Protein AF-A0A2G9C858-F1 (afdb_monomer)

Organism: NCBI:txid2917965

Secondary structure (DSSP, 8-state):
-------PPPPEEEE--GGGHHHHHHHHHHHHHH-SS----S---HHHHHHHHHHHHHTT--EEEEEETTEEEEEEEEEESSSSGGGTTEEEEEEEE-GGGTTTTHHHHHHHHHHHHHHHTT--EEEEEEESTT-HHHHHHHHTTT-EEEEEEEEEEEETTEEEEEEEEEEE-TTTTSS-TTSSS-----------PPPPPPP-

Solvent-accessible surface area (backbone atoms only — not comparable to full-atom values): 11983 Å² total; per-residue (Å²): 137,85,82,78,79,82,78,74,63,69,81,42,77,43,77,57,55,80,87,44,34,68,55,53,36,55,34,47,37,49,35,34,79,76,38,51,69,41,87,54,82,72,70,70,53,56,68,55,50,47,49,53,53,50,57,31,48,70,53,69,34,59,49,34,30,34,31,39,86,91,38,74,38,29,38,33,36,38,42,70,66,50,92,56,76,92,33,74,37,33,30,25,54,48,77,52,55,29,82,88,38,58,94,70,56,52,70,49,55,48,51,54,55,50,50,54,52,40,34,76,63,61,32,22,34,39,34,41,73,39,30,32,77,81,40,55,67,61,54,50,46,42,45,75,70,62,32,42,85,74,50,71,45,74,64,69,42,80,57,96,93,39,70,28,28,32,34,35,30,37,28,77,23,82,68,36,84,82,54,71,78,84,66,83,89,64,81,71,73,69,72,82,79,72,84,81,75,80,77,81,76,85,77,131

Sequence (204 aa):
MTTTTSSSSPLLIRPSLEGDIAAIQQIYEHAVLHGTGTFETDVPDRAEMARRRTEVLSRSLPYLVAERDGQVLGYAYANYFRPRLAYRYFVEDSIYLAPQAQGQGVGRLLLAELIARCEAAGARQMIAVIGDSQNLGSIGVHRSHGFEDVGVMKAAGWKFGKWLDVVLMQRQLGQGDTSSPTGATATAPAQATAPVTPDPTPAA

Structure (mmCIF, N/CA/C/O backbone):
data_AF-A0A2G9C858-F1
#
_entry.id   AF-A0A2G9C858-F1
#
loop_
_atom_site.group_PDB
_atom_site.id
_atom_site.type_symbol
_atom_site.label_atom_id
_atom_site.label_alt_id
_atom_site.label_comp_id
_atom_site.label_asym_id
_atom_site.label_entity_id
_atom_site.label_seq_id
_atom_site.pdbx_PDB_ins_code
_atom_site.Cartn_x
_atom_site.Cartn_y
_atom_site.Cartn_z
_atom_site.occupancy
_atom_site.B_iso_or_equiv
_atom_site.auth_seq_id
_atom_site.auth_comp_id
_atom_site.auth_asym_id
_atom_site.auth_atom_id
_atom_site.pdbx_PDB_model_num
ATOM 1 N N . MET A 1 1 ? -46.710 8.651 -5.245 1.00 49.44 1 MET A N 1
ATOM 2 C CA . MET A 1 1 ? -45.350 8.559 -5.813 1.00 49.44 1 MET A CA 1
ATOM 3 C C . MET A 1 1 ? -44.381 8.597 -4.648 1.00 49.44 1 MET A C 1
ATOM 5 O O . MET A 1 1 ? -44.156 9.660 -4.092 1.00 49.44 1 MET A O 1
ATOM 9 N N . THR A 1 2 ? -43.929 7.433 -4.193 1.00 38.50 2 THR A N 1
ATOM 10 C CA . THR A 1 2 ? -43.026 7.312 -3.044 1.00 38.50 2 THR A CA 1
ATOM 11 C C . THR A 1 2 ? -41.605 7.301 -3.592 1.00 38.50 2 THR A C 1
ATOM 13 O O . THR A 1 2 ? -41.189 6.335 -4.223 1.00 38.50 2 THR A O 1
ATOM 16 N N . THR A 1 3 ? -40.885 8.407 -3.441 1.00 42.78 3 THR A N 1
ATOM 17 C CA . THR A 1 3 ? -39.451 8.476 -3.733 1.00 42.78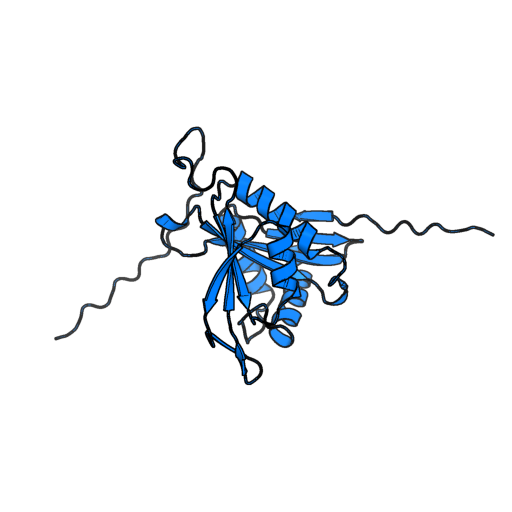 3 THR A CA 1
ATOM 18 C C . THR A 1 3 ? -38.699 7.738 -2.634 1.00 42.78 3 THR A C 1
ATOM 20 O O . THR A 1 3 ? -38.561 8.244 -1.523 1.00 42.78 3 THR A O 1
ATOM 23 N N . THR A 1 4 ? -38.235 6.526 -2.930 1.00 44.75 4 THR A N 1
ATOM 24 C CA . THR A 1 4 ? -37.299 5.794 -2.074 1.00 44.75 4 THR A CA 1
ATOM 25 C C . THR A 1 4 ? -35.917 6.421 -2.232 1.00 44.75 4 THR A C 1
ATOM 27 O O . THR A 1 4 ? -35.234 6.202 -3.231 1.00 44.75 4 THR A O 1
ATOM 30 N N . THR A 1 5 ? -35.505 7.231 -1.261 1.00 50.41 5 THR A N 1
ATOM 31 C CA . THR A 1 5 ? -34.123 7.706 -1.152 1.00 50.41 5 THR A CA 1
ATOM 32 C C . THR A 1 5 ? -33.247 6.513 -0.775 1.00 50.41 5 THR A C 1
ATOM 34 O O . THR A 1 5 ? -33.257 6.070 0.370 1.00 50.41 5 THR A O 1
ATOM 37 N N . SER A 1 6 ? -32.524 5.947 -1.743 1.00 53.56 6 SER A N 1
ATOM 38 C CA . SER A 1 6 ? -31.532 4.899 -1.489 1.00 53.56 6 SER A CA 1
ATOM 39 C C . SER A 1 6 ? -30.338 5.515 -0.756 1.00 53.56 6 SER A C 1
ATOM 41 O O . SER A 1 6 ? -29.477 6.127 -1.385 1.00 53.56 6 SER A O 1
ATOM 43 N N . SER A 1 7 ? -30.280 5.397 0.571 1.00 57.75 7 SER A N 1
ATOM 44 C CA . SER A 1 7 ? -29.077 5.742 1.332 1.00 57.75 7 SER A CA 1
ATOM 45 C C . SER A 1 7 ? -28.037 4.638 1.133 1.00 57.75 7 SER A C 1
ATOM 47 O O . SER A 1 7 ? -28.164 3.568 1.723 1.00 57.75 7 SER A O 1
ATOM 49 N N . SER A 1 8 ? -27.023 4.865 0.293 1.00 73.00 8 SER A N 1
ATOM 50 C CA . SER A 1 8 ? -25.852 3.979 0.259 1.00 73.00 8 SER A CA 1
ATOM 51 C C . SER A 1 8 ? -25.123 4.065 1.598 1.00 73.00 8 SER A C 1
ATOM 53 O O . SER A 1 8 ? -24.888 5.183 2.074 1.00 73.00 8 SER A O 1
ATOM 55 N N . SER A 1 9 ? -24.737 2.936 2.193 1.00 83.06 9 SER A N 1
ATOM 56 C CA . SER A 1 9 ? -23.988 2.963 3.452 1.00 83.06 9 SER A CA 1
ATOM 57 C C . SER A 1 9 ? -22.653 3.703 3.283 1.00 83.06 9 SER A C 1
ATOM 59 O O . SER A 1 9 ? -22.056 3.679 2.198 1.00 83.06 9 SER A O 1
ATOM 61 N N . PRO A 1 10 ? -22.152 4.383 4.331 1.00 91.31 10 PRO A N 1
ATOM 62 C CA . PRO A 1 10 ? -20.847 5.030 4.273 1.00 91.31 10 PRO A CA 1
ATOM 63 C C . PRO A 1 10 ? -19.728 3.997 4.076 1.00 91.31 10 PRO A C 1
ATOM 65 O O . PRO A 1 10 ? -19.849 2.841 4.478 1.00 91.31 10 PRO A O 1
ATOM 68 N N . LEU A 1 11 ? -18.617 4.423 3.465 1.00 96.06 11 LEU A N 1
ATOM 69 C CA . LEU A 1 11 ? -17.397 3.612 3.439 1.00 96.06 11 LEU A CA 1
ATOM 70 C C . LEU A 1 11 ? -16.821 3.527 4.855 1.00 96.06 11 LEU A C 1
ATOM 72 O O . LEU A 1 11 ? -16.538 4.561 5.460 1.00 96.06 11 LEU A O 1
ATOM 76 N N . LEU A 1 12 ? -16.602 2.314 5.345 1.00 97.25 12 LEU A N 1
ATOM 77 C CA . LEU A 1 12 ? -15.981 2.042 6.632 1.00 97.25 12 LEU A CA 1
ATOM 78 C C . LEU A 1 12 ? -14.561 1.517 6.422 1.00 97.25 12 LEU A C 1
ATOM 80 O O . LEU A 1 12 ? -14.365 0.531 5.717 1.00 97.25 12 LEU A O 1
ATOM 84 N N . ILE A 1 13 ? -13.574 2.136 7.070 1.00 98.50 13 ILE A N 1
ATOM 85 C CA . ILE A 1 13 ? -12.230 1.560 7.180 1.00 98.50 13 ILE A CA 1
ATOM 86 C C . ILE A 1 13 ? -12.081 0.959 8.566 1.00 98.50 13 ILE A C 1
ATOM 88 O O . ILE A 1 13 ? -12.317 1.624 9.574 1.00 98.50 13 ILE A O 1
ATOM 92 N N . ARG A 1 14 ? -11.699 -0.315 8.616 1.00 98.25 14 ARG A N 1
ATOM 93 C CA . ARG A 1 14 ? -11.593 -1.072 9.865 1.00 98.25 14 ARG A CA 1
ATOM 94 C C . ARG A 1 14 ? -10.435 -2.068 9.822 1.00 98.25 14 ARG A C 1
ATOM 96 O O . ARG A 1 14 ? -9.972 -2.416 8.733 1.00 98.25 14 ARG A O 1
ATOM 103 N N . PRO A 1 15 ? -9.977 -2.570 10.985 1.00 98.44 15 PRO A N 1
ATOM 104 C CA . PRO A 1 15 ? -9.148 -3.765 11.024 1.00 98.44 15 PRO A CA 1
ATOM 105 C C . PRO A 1 15 ? -9.784 -4.900 10.219 1.00 98.44 15 PRO A C 1
ATOM 107 O O . PRO A 1 15 ? -10.992 -5.143 10.298 1.00 98.4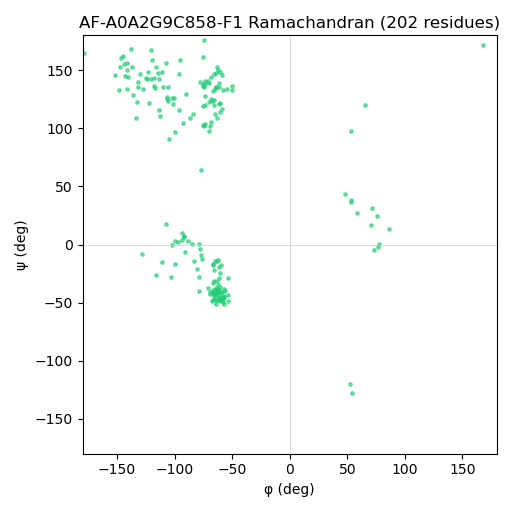4 15 PRO A O 1
ATOM 110 N N . SER A 1 16 ? -8.950 -5.588 9.448 1.00 98.50 16 SER A N 1
ATOM 111 C CA . SER A 1 16 ? -9.329 -6.840 8.801 1.00 98.50 16 SER A CA 1
ATOM 112 C C . SER A 1 16 ? -9.661 -7.899 9.853 1.00 98.50 16 SER A C 1
ATOM 114 O O . SER A 1 16 ? -9.081 -7.914 10.941 1.00 98.50 16 SER A O 1
ATOM 116 N N . LEU A 1 17 ? -10.551 -8.817 9.509 1.00 98.00 17 LEU A N 1
ATOM 117 C CA . LEU A 1 17 ? -10.966 -9.982 10.280 1.00 98.00 17 LEU A CA 1
ATOM 118 C C . LEU A 1 17 ? -10.663 -11.255 9.480 1.00 98.00 17 LEU A C 1
ATOM 120 O O . LEU A 1 17 ? -10.383 -11.205 8.285 1.00 98.00 17 LEU A O 1
ATOM 124 N N . GLU A 1 18 ? -10.736 -12.416 10.129 1.00 97.31 18 GLU A N 1
ATOM 125 C CA . GLU A 1 18 ? -10.547 -13.706 9.450 1.00 97.31 18 GLU A CA 1
ATOM 126 C C . GLU A 1 18 ? -11.590 -13.934 8.342 1.00 97.31 18 GLU A C 1
ATOM 128 O O . GLU A 1 18 ? -11.253 -14.408 7.258 1.00 97.31 18 GLU A O 1
ATOM 133 N N . GLY A 1 19 ? -12.830 -13.481 8.564 1.00 97.88 19 GLY A N 1
ATOM 134 C CA . GLY A 1 19 ? -13.900 -13.530 7.564 1.00 97.88 19 GLY A CA 1
ATOM 135 C C . GLY A 1 19 ? -13.618 -12.728 6.286 1.00 97.88 19 GLY A C 1
ATOM 136 O O . GLY A 1 19 ? -14.207 -13.023 5.250 1.00 97.88 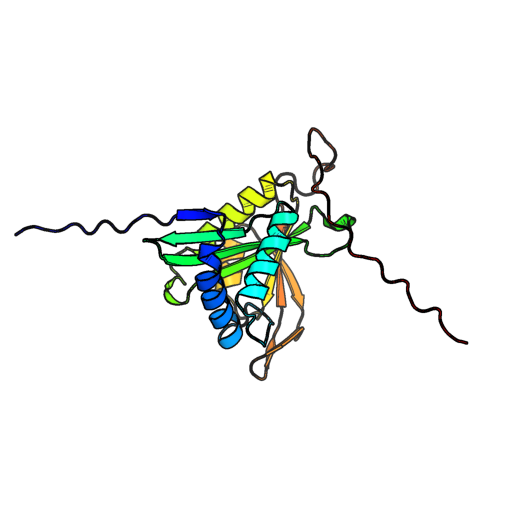19 GLY A O 1
ATOM 137 N N . ASP A 1 20 ? -12.686 -11.768 6.313 1.00 98.50 20 ASP A N 1
ATOM 138 C CA . ASP A 1 20 ? -12.351 -10.952 5.139 1.00 98.50 20 ASP A CA 1
ATOM 139 C C . ASP A 1 20 ? -11.357 -11.645 4.192 1.00 98.50 20 ASP A C 1
ATOM 141 O O . ASP A 1 20 ? -11.192 -11.205 3.053 1.00 98.50 20 ASP A O 1
ATOM 145 N N . ILE A 1 21 ? -10.686 -12.724 4.625 1.00 98.62 21 ILE A N 1
ATOM 146 C CA . ILE A 1 21 ? -9.594 -13.361 3.865 1.00 98.62 21 ILE A CA 1
ATOM 147 C C . ILE A 1 21 ? -10.039 -13.797 2.470 1.00 98.62 21 ILE A C 1
ATOM 149 O O . ILE A 1 21 ? -9.286 -13.643 1.509 1.00 98.62 21 ILE A O 1
ATOM 153 N N . ALA A 1 22 ? -11.267 -14.296 2.334 1.00 98.50 22 ALA A N 1
ATOM 154 C CA . ALA A 1 22 ? -11.793 -14.698 1.035 1.00 98.50 22 ALA A CA 1
ATOM 155 C C . ALA A 1 22 ? -11.896 -13.516 0.055 1.00 98.50 22 ALA A C 1
ATOM 157 O O . ALA A 1 22 ? -11.611 -13.692 -1.127 1.00 98.50 22 ALA A O 1
ATOM 158 N N . ALA A 1 23 ? -12.277 -12.328 0.530 1.00 98.56 23 ALA A N 1
ATOM 159 C CA . ALA A 1 23 ? -12.374 -11.131 -0.303 1.00 98.56 23 ALA A CA 1
ATOM 160 C C . ALA A 1 23 ? -10.995 -10.503 -0.561 1.00 98.56 23 ALA A C 1
ATOM 162 O O . ALA A 1 23 ? -10.699 -10.100 -1.683 1.00 98.56 23 ALA A O 1
ATOM 163 N N . ILE A 1 24 ? -10.126 -10.479 0.453 1.00 98.75 24 ILE A N 1
ATOM 164 C CA . ILE A 1 24 ? -8.733 -10.027 0.335 1.00 98.75 24 ILE A CA 1
ATOM 165 C C . ILE A 1 24 ? -7.989 -10.849 -0.725 1.00 98.75 24 ILE A C 1
ATOM 167 O O . ILE A 1 24 ? -7.339 -10.274 -1.597 1.00 98.75 24 ILE A O 1
ATOM 171 N N . GLN A 1 25 ? -8.116 -12.180 -0.688 1.00 98.62 25 GLN A N 1
ATOM 172 C CA . GLN A 1 25 ? -7.470 -13.063 -1.660 1.00 98.62 25 GLN A CA 1
ATOM 173 C C . GLN A 1 25 ? -7.990 -12.815 -3.081 1.00 98.62 25 GLN A C 1
ATOM 175 O O . GLN A 1 25 ? -7.172 -12.711 -3.985 1.00 98.62 25 GLN A O 1
ATOM 180 N N . GLN A 1 26 ? -9.298 -12.619 -3.282 1.00 98.50 26 GLN A N 1
ATOM 181 C CA . GLN A 1 26 ? -9.857 -12.292 -4.606 1.00 98.50 26 GLN A CA 1
ATOM 182 C C . GLN A 1 26 ? -9.335 -10.957 -5.157 1.00 98.50 26 GLN A C 1
ATOM 184 O O . GLN A 1 26 ? -9.016 -10.843 -6.341 1.00 98.50 26 GLN A O 1
ATOM 189 N N . ILE A 1 27 ? -9.221 -9.935 -4.303 1.00 98.56 27 ILE A N 1
ATOM 190 C CA . ILE A 1 27 ? -8.648 -8.639 -4.693 1.00 98.56 27 ILE A CA 1
ATOM 191 C C . ILE A 1 27 ? -7.175 -8.808 -5.083 1.00 98.56 27 ILE A C 1
ATOM 193 O O . ILE A 1 27 ? -6.731 -8.244 -6.086 1.00 98.56 27 ILE A O 1
ATOM 197 N N . TYR A 1 28 ? -6.420 -9.591 -4.311 1.00 98.50 28 TYR A N 1
ATOM 198 C CA . TYR A 1 28 ? -5.007 -9.826 -4.583 1.00 98.50 28 TYR A CA 1
ATOM 199 C C . TYR A 1 28 ? -4.777 -10.675 -5.836 1.00 98.50 28 TYR A C 1
ATOM 201 O O . TYR A 1 28 ? -3.914 -10.349 -6.644 1.00 98.50 28 TYR A O 1
ATOM 209 N N . GLU A 1 29 ? -5.589 -11.706 -6.048 1.00 98.44 29 GLU A N 1
ATOM 210 C CA . GLU A 1 29 ? -5.595 -12.528 -7.258 1.00 98.44 29 GLU A CA 1
ATOM 211 C C . GLU A 1 29 ? -5.745 -11.667 -8.511 1.00 98.44 29 GLU A C 1
ATOM 213 O O . GLU A 1 29 ? -4.926 -11.754 -9.425 1.00 98.44 29 GLU A O 1
ATOM 218 N N . HIS A 1 30 ? -6.717 -10.751 -8.523 1.00 98.19 30 HIS A N 1
ATOM 219 C CA . HIS A 1 30 ? -6.863 -9.815 -9.633 1.00 98.19 30 HIS A CA 1
ATOM 220 C C . HIS A 1 30 ? -5.601 -8.953 -9.826 1.00 98.19 30 HIS A C 1
ATOM 222 O O . HIS A 1 30 ? -5.167 -8.719 -10.956 1.00 98.19 30 HIS A O 1
ATOM 228 N N . ALA A 1 31 ? -4.987 -8.474 -8.739 1.00 97.06 31 ALA A N 1
ATOM 229 C CA . ALA A 1 31 ? -3.750 -7.697 -8.811 1.00 97.06 31 ALA A CA 1
ATOM 230 C C . ALA A 1 31 ? -2.567 -8.513 -9.368 1.00 97.06 31 ALA A C 1
ATOM 232 O O . ALA A 1 31 ? -1.773 -7.972 -10.139 1.00 97.06 31 ALA A O 1
ATOM 233 N N . VAL A 1 32 ? -2.465 -9.803 -9.034 1.00 97.56 32 VAL A N 1
ATOM 234 C CA . VAL A 1 32 ? -1.449 -10.725 -9.565 1.00 97.56 32 VAL A CA 1
ATOM 235 C C . VAL A 1 32 ? -1.666 -10.976 -11.057 1.00 97.56 32 VAL A C 1
ATOM 237 O O . VAL A 1 32 ? -0.723 -10.832 -11.834 1.00 97.56 32 VAL A O 1
ATOM 240 N N . LEU A 1 33 ? -2.894 -11.290 -11.471 1.00 97.56 33 LEU A N 1
ATOM 241 C CA . LEU A 1 33 ? -3.200 -11.719 -12.839 1.00 97.56 33 LEU A CA 1
ATOM 242 C C . LEU A 1 33 ? -3.271 -10.571 -13.853 1.00 97.56 33 LEU A C 1
ATOM 244 O O . LEU A 1 33 ? -3.002 -10.783 -15.035 1.00 97.56 33 LEU A O 1
ATOM 248 N N . HIS A 1 34 ? -3.625 -9.362 -13.412 1.00 96.19 34 HIS A N 1
ATOM 249 C CA . HIS A 1 34 ? -3.925 -8.247 -14.319 1.00 96.19 34 HIS A CA 1
ATOM 250 C C . HIS A 1 34 ? -3.159 -6.959 -14.007 1.00 96.19 34 HIS A C 1
ATOM 252 O O . HIS A 1 34 ? -3.225 -6.003 -14.779 1.00 96.19 34 HIS A O 1
ATOM 258 N N . GLY A 1 35 ? -2.442 -6.907 -12.882 1.00 93.50 35 GLY A N 1
ATOM 259 C CA . GLY A 1 35 ? -1.761 -5.711 -12.405 1.00 93.50 35 GLY A CA 1
ATOM 260 C C . GLY A 1 35 ? -0.250 -5.870 -12.278 1.00 93.50 35 GLY A C 1
ATOM 261 O O . GLY A 1 35 ? 0.302 -6.962 -12.137 1.00 93.50 35 GLY A O 1
ATOM 262 N N . THR A 1 36 ? 0.433 -4.732 -12.285 1.00 94.50 36 THR A N 1
ATOM 263 C CA . THR A 1 36 ? 1.876 -4.624 -12.027 1.00 94.50 36 THR A CA 1
ATOM 264 C C . THR A 1 36 ? 2.189 -4.117 -10.620 1.00 94.50 36 THR A C 1
ATOM 266 O O . THR A 1 36 ? 3.355 -4.023 -10.259 1.00 94.50 36 THR A O 1
ATOM 269 N N . GLY A 1 37 ? 1.165 -3.820 -9.809 1.00 88.69 37 GLY A N 1
ATOM 270 C CA . GLY A 1 37 ? 1.326 -3.357 -8.425 1.00 88.69 37 GLY A CA 1
ATOM 271 C C . GLY A 1 37 ? 1.910 -4.408 -7.475 1.00 88.69 37 GLY A C 1
ATOM 272 O O . GLY A 1 37 ? 2.427 -4.049 -6.429 1.00 88.69 37 GLY A O 1
ATOM 273 N N . THR A 1 38 ? 1.868 -5.686 -7.857 1.00 92.00 38 THR A N 1
ATOM 274 C CA . THR A 1 38 ? 2.630 -6.772 -7.231 1.00 92.00 38 THR A CA 1
ATOM 275 C C . THR A 1 38 ? 3.450 -7.491 -8.293 1.00 92.00 38 THR A C 1
ATOM 277 O O . THR A 1 38 ? 2.997 -7.680 -9.430 1.00 92.00 38 THR A O 1
ATOM 280 N N . PHE A 1 39 ? 4.656 -7.905 -7.919 1.00 95.06 39 PHE A N 1
ATOM 281 C CA . PHE A 1 39 ? 5.532 -8.714 -8.764 1.00 95.06 39 PHE A CA 1
ATOM 282 C C . PHE A 1 39 ? 5.368 -10.219 -8.501 1.00 95.06 39 PHE A C 1
ATOM 284 O O . PHE A 1 39 ? 6.061 -11.013 -9.130 1.00 95.06 39 PHE A O 1
ATOM 291 N N . GLU A 1 40 ? 4.428 -10.631 -7.639 1.00 95.25 40 GLU A N 1
ATOM 292 C CA . GLU A 1 40 ? 4.004 -12.034 -7.578 1.00 95.25 40 GLU A CA 1
ATOM 293 C C . GLU A 1 40 ? 3.407 -12.466 -8.926 1.00 95.25 40 GLU A C 1
ATOM 295 O O . GLU A 1 40 ? 2.645 -11.723 -9.561 1.00 95.25 40 GLU A O 1
ATOM 300 N N . THR A 1 41 ? 3.810 -13.656 -9.374 1.00 95.56 41 THR A N 1
ATOM 301 C CA . THR A 1 41 ? 3.359 -14.299 -10.618 1.00 95.56 41 THR A CA 1
ATOM 302 C C . THR A 1 41 ? 2.349 -15.407 -10.364 1.00 95.56 41 THR A C 1
ATOM 304 O O . THR A 1 41 ? 1.501 -15.652 -11.216 1.00 95.56 41 THR A O 1
ATOM 307 N N . ASP A 1 42 ? 2.420 -16.032 -9.190 1.00 96.44 42 ASP A N 1
ATOM 308 C CA . ASP A 1 42 ? 1.519 -17.094 -8.765 1.00 96.44 42 ASP A CA 1
ATOM 309 C C . ASP A 1 42 ? 0.547 -16.549 -7.723 1.00 96.44 42 ASP A C 1
ATOM 311 O O . ASP A 1 42 ? 0.932 -15.814 -6.814 1.00 96.44 42 ASP A O 1
ATOM 315 N N . VAL A 1 43 ? -0.732 -16.888 -7.871 1.00 97.44 43 VAL A N 1
ATOM 316 C CA . VAL A 1 43 ? -1.781 -16.418 -6.964 1.00 97.44 43 VAL A CA 1
ATOM 317 C C . VAL A 1 43 ? -1.685 -17.199 -5.650 1.00 97.44 43 VAL A C 1
ATOM 319 O O . VAL A 1 43 ? -1.859 -18.421 -5.671 1.00 97.44 43 VAL A O 1
ATOM 322 N N . PRO A 1 44 ? -1.453 -16.539 -4.499 1.00 97.38 44 PRO A N 1
ATOM 323 C CA . PRO A 1 44 ? -1.476 -17.224 -3.217 1.00 97.38 44 PRO A CA 1
ATOM 324 C C . PRO A 1 44 ? -2.898 -17.670 -2.877 1.00 97.38 44 PRO A C 1
ATOM 326 O O . PRO A 1 44 ? -3.885 -16.971 -3.141 1.00 97.38 44 PRO A O 1
ATOM 329 N N . ASP A 1 45 ? -2.998 -18.831 -2.239 1.00 98.12 45 ASP A N 1
ATOM 330 C CA . ASP A 1 45 ? -4.267 -19.317 -1.724 1.00 98.12 45 ASP A CA 1
ATOM 331 C C . ASP A 1 45 ? -4.700 -18.560 -0.452 1.00 98.12 45 ASP A C 1
ATOM 333 O O . ASP A 1 45 ? -4.010 -17.692 0.096 1.00 98.12 45 ASP A O 1
ATOM 337 N N . ARG A 1 46 ? -5.895 -18.889 0.042 1.00 98.38 46 ARG A N 1
ATOM 338 C CA . ARG A 1 46 ? -6.461 -18.250 1.237 1.00 98.38 46 ARG A CA 1
ATOM 339 C C . ARG A 1 46 ? -5.666 -18.556 2.506 1.00 98.38 46 ARG A C 1
ATOM 341 O O . ARG A 1 46 ? -5.637 -17.709 3.398 1.00 98.38 46 ARG A O 1
ATOM 348 N N . ALA A 1 47 ? -5.046 -19.732 2.604 1.00 98.31 47 ALA A N 1
ATOM 349 C CA . ALA A 1 47 ? -4.267 -20.113 3.776 1.00 98.31 47 ALA A CA 1
ATOM 350 C C . ALA A 1 47 ? -2.989 -19.270 3.864 1.00 98.31 47 ALA A C 1
ATOM 352 O O . ALA A 1 47 ? -2.669 -18.740 4.929 1.00 98.31 47 ALA A O 1
ATOM 353 N N . GLU A 1 48 ? -2.320 -19.054 2.734 1.00 98.38 48 GLU A N 1
ATOM 354 C CA . GLU A 1 48 ? -1.155 -18.182 2.649 1.00 98.38 48 GLU A CA 1
ATOM 355 C C . GLU A 1 48 ? -1.524 -16.720 2.930 1.00 98.38 48 GLU A C 1
ATOM 357 O O . GLU A 1 48 ? -0.857 -16.053 3.725 1.00 98.38 48 GLU A O 1
ATOM 362 N N . MET A 1 49 ? -2.636 -16.220 2.381 1.00 98.44 49 MET A N 1
ATOM 363 C CA . MET A 1 49 ? -3.109 -14.864 2.693 1.00 98.44 49 MET A CA 1
ATOM 364 C C . MET A 1 49 ? -3.444 -14.691 4.186 1.00 98.44 49 MET A C 1
ATOM 366 O O . MET A 1 49 ? -3.095 -13.667 4.784 1.00 98.44 49 MET A O 1
ATOM 370 N N . ALA A 1 50 ? -4.054 -15.698 4.822 1.00 98.50 50 ALA A N 1
ATOM 371 C CA . ALA A 1 50 ? -4.314 -15.698 6.263 1.00 98.50 50 ALA A CA 1
ATOM 372 C C . ALA A 1 50 ? -3.021 -15.722 7.094 1.00 98.50 50 ALA A C 1
ATOM 374 O O . ALA A 1 50 ? -2.900 -14.978 8.077 1.00 98.50 50 ALA A O 1
ATOM 375 N N . ARG A 1 51 ? -2.027 -16.522 6.685 1.00 98.50 51 ARG A N 1
ATOM 376 C CA . ARG A 1 51 ? -0.701 -16.572 7.317 1.00 98.50 51 ARG A CA 1
ATOM 377 C C . ARG A 1 51 ? -0.006 -15.212 7.250 1.00 98.50 51 ARG A C 1
ATOM 379 O O . ARG A 1 51 ? 0.437 -14.712 8.283 1.00 98.50 51 ARG A O 1
ATOM 386 N N . ARG A 1 52 ? 0.024 -14.576 6.072 1.00 97.94 52 ARG A N 1
ATOM 387 C CA . ARG A 1 52 ? 0.610 -13.237 5.864 1.00 97.94 52 ARG A CA 1
ATOM 388 C C . ARG A 1 52 ? -0.063 -12.176 6.731 1.00 97.94 52 ARG A C 1
ATOM 390 O O . ARG A 1 52 ? 0.623 -11.396 7.389 1.00 97.94 52 ARG A O 1
ATOM 397 N N . ARG A 1 53 ? -1.400 -12.171 6.794 1.00 98.38 53 ARG A N 1
ATOM 398 C CA . ARG A 1 53 ? -2.149 -11.275 7.693 1.00 98.38 53 ARG A CA 1
ATOM 399 C C . ARG A 1 53 ? -1.747 -11.489 9.153 1.00 98.38 53 ARG A C 1
ATOM 401 O O . ARG A 1 53 ? -1.500 -10.523 9.868 1.00 98.38 53 ARG A O 1
ATOM 408 N N . THR A 1 54 ? -1.660 -12.743 9.591 1.00 98.19 54 THR A N 1
ATOM 409 C CA . THR A 1 54 ? -1.280 -13.094 10.968 1.00 98.19 54 THR A CA 1
ATOM 410 C C . THR A 1 54 ? 0.145 -12.639 11.298 1.00 98.19 54 THR A C 1
ATOM 412 O O . THR A 1 54 ? 0.391 -12.123 12.385 1.00 98.19 54 THR A O 1
ATOM 415 N N . GLU A 1 55 ? 1.076 -12.769 10.353 1.00 97.06 55 GLU A N 1
ATOM 416 C CA . GLU A 1 55 ? 2.461 -12.305 10.492 1.00 97.06 55 GLU A CA 1
ATOM 417 C C . GLU A 1 55 ? 2.566 -10.779 10.629 1.00 97.06 55 GLU A C 1
ATOM 419 O O . GLU A 1 55 ? 3.333 -10.287 11.453 1.00 97.06 55 GLU A O 1
ATOM 424 N N . VAL A 1 56 ? 1.779 -10.020 9.863 1.00 97.00 56 VAL A N 1
ATOM 425 C CA . VAL A 1 56 ? 1.712 -8.555 9.997 1.00 97.00 56 VAL A CA 1
ATOM 426 C C . VAL A 1 56 ? 1.165 -8.163 11.372 1.00 97.00 56 VAL A C 1
ATOM 428 O O . VAL A 1 56 ? 1.764 -7.347 12.076 1.00 97.00 56 VAL A O 1
ATOM 431 N N . LEU A 1 57 ? 0.060 -8.784 11.790 1.00 96.69 57 LEU A N 1
ATOM 432 C CA . LEU A 1 57 ? -0.585 -8.473 13.066 1.00 96.69 57 LEU A CA 1
ATOM 433 C C . LEU A 1 57 ? 0.278 -8.856 14.277 1.00 96.69 57 LEU A C 1
ATOM 435 O O . LEU A 1 57 ? 0.262 -8.140 15.275 1.00 96.69 57 LEU A O 1
ATOM 439 N N . SER A 1 58 ? 1.074 -9.930 14.198 1.00 95.38 58 SER A N 1
ATOM 440 C CA . SER A 1 58 ? 1.983 -10.323 15.289 1.00 95.38 58 SER A CA 1
ATOM 441 C C . SER A 1 58 ? 3.123 -9.325 15.526 1.00 95.38 58 SER A C 1
ATOM 443 O O . SER A 1 58 ? 3.727 -9.326 16.596 1.00 95.38 58 SER A O 1
ATOM 445 N N . ARG A 1 59 ? 3.384 -8.438 14.558 1.00 91.44 59 ARG A N 1
ATOM 446 C CA . ARG A 1 59 ? 4.346 -7.325 14.652 1.00 91.44 59 ARG A CA 1
ATOM 447 C C . ARG A 1 59 ? 3.703 -6.025 15.142 1.00 91.44 59 ARG A C 1
ATOM 449 O O . ARG A 1 59 ? 4.350 -4.981 15.109 1.00 91.44 59 ARG A O 1
ATOM 456 N N . SER A 1 60 ? 2.436 -6.076 15.558 1.00 93.31 60 SER A N 1
ATOM 457 C CA . SER A 1 60 ? 1.623 -4.907 15.915 1.00 93.31 60 SER A CA 1
ATOM 458 C C . SER A 1 60 ? 1.485 -3.889 14.776 1.00 93.31 60 SER A C 1
ATOM 460 O O . SER A 1 60 ? 1.295 -2.699 15.025 1.00 93.31 60 SER A O 1
ATOM 462 N N . LEU A 1 61 ? 1.579 -4.345 13.521 1.00 95.94 61 LEU A N 1
ATOM 463 C CA . LEU A 1 61 ? 1.395 -3.507 12.340 1.00 95.94 61 LEU A CA 1
ATOM 464 C C . LEU A 1 61 ? -0.044 -3.615 11.808 1.00 95.94 61 LEU A C 1
ATOM 466 O O . LEU A 1 61 ? -0.680 -4.667 11.930 1.00 95.94 61 LEU A O 1
ATOM 470 N N . PRO A 1 62 ? -0.594 -2.529 11.237 1.00 98.06 62 PRO A N 1
ATOM 471 C CA . PRO A 1 62 ? -1.977 -2.502 10.782 1.00 98.06 62 PRO A CA 1
ATOM 472 C C . PRO A 1 62 ? -2.205 -3.363 9.533 1.00 98.06 62 PRO A C 1
ATOM 474 O O . PRO A 1 62 ? -1.422 -3.342 8.585 1.00 98.06 62 PRO A O 1
ATOM 477 N N . TYR A 1 63 ? -3.349 -4.051 9.516 1.00 98.69 63 TYR A N 1
ATOM 478 C CA . TYR A 1 63 ? -3.923 -4.708 8.341 1.00 98.69 63 TYR A CA 1
ATOM 479 C C . TYR A 1 63 ? -5.411 -4.354 8.271 1.00 98.69 63 TYR A C 1
ATOM 481 O O . TYR A 1 63 ? -6.211 -4.800 9.101 1.00 98.69 63 TYR A O 1
ATOM 489 N N . LEU A 1 64 ? -5.779 -3.530 7.300 1.00 98.88 64 LEU A N 1
ATOM 490 C CA . LEU A 1 64 ? -7.058 -2.838 7.190 1.00 98.88 64 LEU A CA 1
ATOM 491 C C . LEU A 1 64 ? -7.843 -3.293 5.966 1.00 98.88 64 LEU A C 1
ATOM 493 O O . LEU A 1 64 ? -7.261 -3.659 4.948 1.00 98.88 64 LEU A O 1
ATOM 497 N N . VAL A 1 65 ? -9.164 -3.188 6.051 1.00 98.88 65 VAL A N 1
ATOM 498 C CA . VAL A 1 65 ? -10.077 -3.295 4.910 1.00 98.88 65 VAL A CA 1
ATOM 499 C C . VAL A 1 65 ? -10.934 -2.040 4.812 1.00 98.88 65 VAL A C 1
ATOM 501 O O . VAL A 1 65 ? -11.268 -1.423 5.825 1.00 98.88 65 VAL A O 1
ATOM 504 N N . ALA A 1 66 ? -11.291 -1.679 3.584 1.00 98.69 66 ALA A N 1
ATOM 505 C CA . ALA A 1 66 ? -12.340 -0.720 3.287 1.00 98.69 66 ALA A CA 1
ATOM 506 C C . ALA A 1 66 ? -13.592 -1.492 2.877 1.00 98.69 66 ALA A C 1
ATOM 508 O O . ALA A 1 66 ? -13.567 -2.248 1.906 1.00 98.69 66 ALA A O 1
ATOM 509 N N . GLU A 1 67 ? -14.675 -1.299 3.613 1.00 97.94 67 GLU A N 1
ATOM 510 C CA . GLU A 1 67 ? -15.936 -2.005 3.443 1.00 97.94 67 GLU A CA 1
ATOM 511 C C . GLU A 1 67 ? -17.066 -1.017 3.153 1.00 97.94 67 GLU A C 1
ATOM 513 O O . GLU A 1 67 ? -17.120 0.076 3.722 1.00 97.94 67 GLU A O 1
ATOM 518 N N . ARG A 1 68 ? -17.992 -1.405 2.280 1.00 96.88 68 ARG A N 1
ATOM 519 C CA . ARG A 1 68 ? -19.283 -0.740 2.121 1.00 96.88 68 ARG A CA 1
ATOM 520 C C . ARG A 1 68 ? -20.349 -1.799 1.884 1.00 96.88 68 ARG A C 1
ATOM 522 O O . ARG A 1 68 ? -20.123 -2.700 1.085 1.00 96.88 68 ARG A O 1
ATOM 529 N N . ASP A 1 69 ? -21.483 -1.693 2.572 1.00 93.81 69 ASP A N 1
ATOM 530 C CA . ASP A 1 69 ? -22.616 -2.620 2.420 1.00 93.81 69 ASP A CA 1
ATOM 531 C C . ASP A 1 69 ? -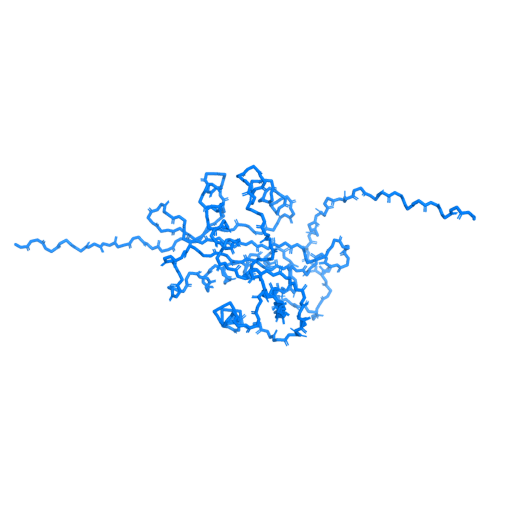22.216 -4.107 2.586 1.00 93.81 69 ASP A C 1
ATOM 533 O O . ASP A 1 69 ? -22.677 -4.975 1.848 1.00 93.81 69 ASP A O 1
ATOM 537 N N . GLY A 1 70 ? -21.308 -4.416 3.524 1.00 92.81 70 GLY A N 1
ATOM 538 C CA . GLY A 1 70 ? -20.800 -5.777 3.743 1.00 92.81 70 GLY A CA 1
ATOM 539 C C . GLY A 1 70 ? -19.776 -6.259 2.708 1.00 92.81 70 GLY A C 1
ATOM 540 O O . GLY A 1 70 ? -19.253 -7.366 2.833 1.00 92.81 70 GLY A O 1
ATOM 541 N N . GLN A 1 71 ? -19.461 -5.452 1.692 1.00 96.62 71 GLN A N 1
ATOM 542 C CA . GLN A 1 71 ? -18.499 -5.785 0.648 1.00 96.62 71 GLN A CA 1
ATOM 543 C C . GLN A 1 71 ? -17.147 -5.118 0.907 1.00 96.62 71 GLN A C 1
ATOM 545 O O . GLN A 1 71 ? -17.047 -3.894 1.009 1.00 96.62 71 GLN A O 1
ATOM 550 N N . VAL A 1 72 ? -16.080 -5.918 0.925 1.00 98.38 72 VAL A N 1
ATOM 551 C CA . VAL A 1 72 ? -14.704 -5.407 0.933 1.00 98.38 72 VAL A CA 1
ATOM 552 C C . VAL A 1 72 ? -14.359 -4.858 -0.454 1.00 98.38 72 VAL A C 1
ATOM 554 O O . VAL A 1 72 ? -14.385 -5.576 -1.453 1.00 98.38 72 VAL A O 1
ATOM 557 N N . LEU A 1 73 ? -14.029 -3.571 -0.508 1.00 98.44 73 LEU A N 1
ATOM 558 C CA . LEU A 1 73 ? -13.680 -2.828 -1.723 1.00 98.44 73 LEU A CA 1
ATOM 559 C C . LEU A 1 73 ? -12.169 -2.669 -1.911 1.00 98.44 73 LEU A C 1
ATOM 561 O O . LEU A 1 73 ? -11.701 -2.329 -2.996 1.00 98.44 73 LEU A O 1
ATOM 565 N N . GLY A 1 74 ? -11.398 -2.894 -0.856 1.00 98.56 74 GLY A N 1
ATOM 566 C CA . GLY A 1 74 ? -9.950 -2.787 -0.868 1.00 98.56 74 GLY A CA 1
ATOM 567 C C . GLY A 1 74 ? -9.372 -3.143 0.487 1.00 98.56 74 GLY A C 1
ATOM 568 O O . GLY A 1 74 ? -10.086 -3.176 1.490 1.00 98.56 74 GLY A O 1
ATOM 569 N N . TYR A 1 75 ? -8.074 -3.390 0.518 1.00 98.81 75 TYR A N 1
ATOM 570 C CA . TYR A 1 75 ? -7.346 -3.626 1.752 1.00 98.81 75 TYR A CA 1
ATOM 571 C C . TYR A 1 75 ? -5.976 -2.960 1.693 1.00 98.81 75 TYR A C 1
ATOM 573 O O . TYR A 1 75 ? -5.442 -2.683 0.616 1.00 98.81 75 TYR A O 1
ATOM 581 N N . ALA A 1 76 ? -5.434 -2.676 2.869 1.00 98.81 76 ALA A N 1
ATOM 582 C CA . ALA A 1 76 ? -4.130 -2.064 3.023 1.00 98.81 76 ALA A CA 1
ATOM 583 C C . ALA A 1 76 ? -3.416 -2.649 4.233 1.00 98.81 76 ALA A C 1
ATOM 585 O O . ALA A 1 76 ? -4.052 -2.950 5.242 1.00 98.81 76 ALA A O 1
ATOM 586 N N . TYR A 1 77 ? -2.104 -2.795 4.161 1.00 98.75 77 TYR A N 1
ATOM 587 C CA . TYR A 1 77 ? -1.311 -3.223 5.305 1.00 98.75 77 TYR A CA 1
ATOM 588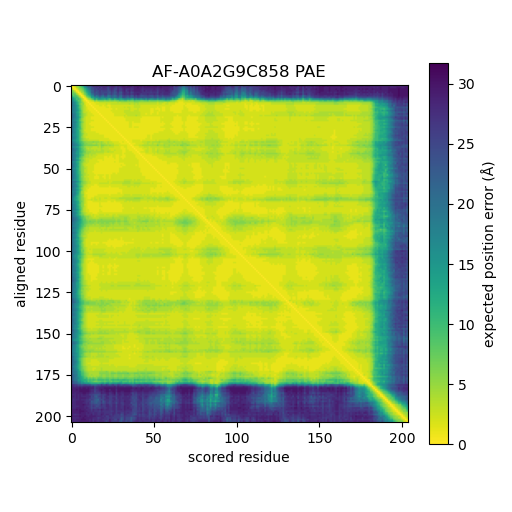 C C . TYR A 1 77 ? 0.061 -2.570 5.279 1.00 98.75 77 TYR A C 1
ATOM 590 O O . TYR A 1 77 ? 0.514 -2.097 4.239 1.00 98.75 77 TYR A O 1
ATOM 598 N N . ALA A 1 78 ? 0.710 -2.556 6.438 1.00 98.25 78 ALA A N 1
ATOM 599 C CA . ALA A 1 78 ? 2.104 -2.170 6.555 1.00 98.25 78 ALA A CA 1
ATOM 600 C C . ALA A 1 78 ? 2.943 -3.364 7.005 1.00 98.25 78 ALA A C 1
ATOM 602 O O . ALA A 1 78 ? 2.479 -4.208 7.773 1.00 98.25 78 ALA A O 1
ATOM 603 N N . ASN A 1 79 ? 4.189 -3.431 6.552 1.00 96.56 79 ASN A N 1
ATOM 604 C CA . ASN A 1 79 ? 5.158 -4.415 7.021 1.00 96.56 79 ASN A CA 1
ATOM 605 C C . ASN A 1 79 ? 6.532 -3.767 7.230 1.00 96.56 79 ASN A C 1
ATOM 607 O O . ASN A 1 79 ? 6.763 -2.637 6.812 1.00 96.56 79 ASN A O 1
ATOM 611 N N . TYR A 1 80 ? 7.467 -4.460 7.878 1.00 93.62 80 TYR A N 1
ATOM 612 C CA . TYR A 1 80 ? 8.854 -3.995 7.906 1.00 93.62 80 TYR A CA 1
ATOM 613 C C . TYR A 1 80 ? 9.460 -4.051 6.507 1.00 93.62 80 TYR A C 1
ATOM 615 O O . TYR A 1 80 ? 9.400 -5.089 5.854 1.00 93.62 80 TYR A O 1
ATOM 623 N N . PHE A 1 81 ? 10.116 -2.967 6.092 1.00 93.06 81 PHE A N 1
ATOM 624 C CA . PHE A 1 81 ? 10.785 -2.903 4.791 1.00 93.06 81 PHE A CA 1
ATOM 625 C C . PHE A 1 81 ? 11.955 -3.897 4.690 1.00 93.06 81 PHE A C 1
ATOM 627 O O . PHE A 1 81 ? 12.193 -4.523 3.658 1.00 93.06 81 PHE A O 1
ATOM 634 N N . ARG A 1 82 ? 12.723 -4.057 5.778 1.00 93.12 82 ARG A N 1
ATOM 635 C CA . ARG A 1 82 ? 13.872 -4.972 5.856 1.00 93.12 82 ARG A CA 1
ATOM 636 C C . ARG A 1 82 ? 13.933 -5.653 7.225 1.00 93.12 82 ARG A C 1
ATOM 638 O O . ARG A 1 82 ? 13.569 -5.038 8.224 1.00 93.12 82 ARG A O 1
ATOM 645 N N . PRO A 1 83 ? 14.463 -6.888 7.307 1.00 89.94 83 PRO A N 1
ATOM 646 C CA . PRO A 1 83 ? 14.407 -7.693 8.530 1.00 89.94 83 PRO A CA 1
ATOM 647 C C . PRO A 1 83 ? 15.402 -7.264 9.618 1.00 89.94 83 PRO A C 1
ATOM 649 O O . PRO A 1 83 ? 15.325 -7.738 10.746 1.00 89.94 83 PRO A O 1
ATOM 652 N N . ARG A 1 84 ? 16.382 -6.406 9.306 1.00 92.62 84 ARG A N 1
ATOM 653 C CA . ARG A 1 84 ? 17.401 -6.005 10.288 1.00 92.62 84 ARG A CA 1
ATOM 654 C C . ARG A 1 84 ? 16.803 -5.008 11.281 1.00 92.62 84 ARG A C 1
ATOM 656 O O . ARG A 1 84 ? 16.194 -4.025 10.869 1.00 92.62 84 ARG A O 1
ATOM 663 N N . LEU A 1 85 ? 17.090 -5.190 12.572 1.00 91.50 85 LEU A N 1
ATOM 664 C CA . LEU A 1 85 ? 16.530 -4.399 13.681 1.00 91.50 85 LEU A CA 1
ATOM 665 C C . LEU A 1 85 ? 16.708 -2.873 13.543 1.00 91.50 85 LEU A C 1
ATOM 667 O O . LEU A 1 85 ? 15.891 -2.097 14.047 1.00 91.50 85 LEU A O 1
ATOM 671 N N . ALA A 1 86 ? 17.765 -2.421 12.862 1.00 93.06 86 ALA A N 1
ATOM 672 C CA . ALA A 1 86 ? 17.986 -1.002 12.580 1.00 93.06 86 ALA A CA 1
ATOM 673 C C . ALA A 1 86 ? 16.851 -0.370 11.743 1.00 93.06 86 ALA A C 1
ATOM 675 O O . ALA A 1 86 ? 16.608 0.825 11.870 1.00 93.06 86 ALA A O 1
ATOM 676 N N . TYR A 1 87 ? 16.106 -1.168 10.968 1.00 94.25 87 TYR A N 1
ATOM 677 C CA . TYR A 1 87 ? 14.959 -0.734 10.160 1.00 94.25 87 TYR A CA 1
ATOM 678 C C . TYR A 1 87 ? 13.606 -0.843 10.879 1.00 94.25 87 TYR A C 1
ATOM 680 O O . TYR A 1 87 ? 12.580 -0.607 10.257 1.00 94.25 87 TYR A O 1
ATOM 688 N N . ARG A 1 88 ? 13.547 -1.173 12.177 1.00 93.19 88 ARG A N 1
ATOM 689 C CA . ARG A 1 88 ? 12.265 -1.417 12.883 1.00 93.19 88 ARG A CA 1
ATOM 690 C C . ARG A 1 88 ? 11.277 -0.239 12.900 1.00 93.19 88 ARG A C 1
ATOM 692 O O . ARG A 1 88 ? 10.104 -0.451 13.172 1.00 93.19 88 ARG A O 1
ATOM 699 N N . TYR A 1 89 ? 11.744 0.981 12.627 1.00 95.62 89 TYR A N 1
ATOM 700 C CA . TYR A 1 89 ? 10.912 2.190 12.522 1.00 95.62 89 TYR A CA 1
ATOM 701 C C . TYR A 1 89 ? 10.591 2.582 11.073 1.00 95.62 89 TYR A C 1
ATOM 703 O O . TYR A 1 89 ? 9.988 3.628 10.835 1.00 95.62 89 TYR A O 1
ATOM 711 N N . PHE A 1 90 ? 11.036 1.778 10.113 1.00 97.31 90 PHE A N 1
ATOM 712 C CA . PHE A 1 90 ? 10.883 1.999 8.687 1.00 97.31 90 PHE A CA 1
ATOM 713 C C . PHE A 1 90 ? 9.951 0.918 8.135 1.00 97.31 90 PHE A C 1
ATOM 715 O O . PHE A 1 90 ? 10.304 -0.266 8.081 1.00 97.31 90 PHE A O 1
ATOM 722 N N . VAL A 1 91 ? 8.750 1.329 7.743 1.00 98.38 91 VAL A N 1
ATOM 723 C CA . VAL A 1 91 ? 7.714 0.429 7.231 1.00 98.38 91 VAL A CA 1
ATOM 724 C C . VAL A 1 91 ? 7.535 0.593 5.728 1.00 98.38 91 VAL A C 1
ATOM 726 O O . VAL A 1 91 ? 7.855 1.628 5.156 1.00 98.38 91 VAL A O 1
ATOM 729 N N . GLU A 1 92 ? 7.029 -0.448 5.095 1.00 98.56 92 GLU A N 1
ATOM 730 C CA . GLU A 1 92 ? 6.546 -0.444 3.723 1.00 98.56 92 GLU A CA 1
ATOM 731 C C . GLU A 1 92 ? 5.028 -0.577 3.751 1.00 98.56 92 GLU A C 1
ATOM 733 O O . GLU A 1 92 ? 4.502 -1.388 4.520 1.00 98.56 92 GLU A O 1
ATOM 738 N N . ASP A 1 93 ? 4.332 0.225 2.949 1.00 98.62 93 ASP A N 1
ATOM 739 C CA . ASP A 1 93 ? 2.893 0.090 2.759 1.00 98.62 93 ASP A CA 1
ATOM 740 C C . ASP A 1 93 ? 2.544 -0.746 1.522 1.00 98.62 93 ASP A C 1
ATOM 742 O O . ASP A 1 93 ? 3.342 -0.972 0.612 1.00 98.62 93 ASP A O 1
ATOM 746 N N . SER A 1 94 ? 1.327 -1.276 1.516 1.00 98.38 94 SER A N 1
ATOM 747 C CA . SER A 1 94 ? 0.756 -1.981 0.377 1.00 98.38 94 SER A CA 1
ATOM 748 C C . SER A 1 94 ? -0.748 -1.772 0.358 1.00 98.38 94 SER A C 1
ATOM 750 O O . SER A 1 94 ? -1.408 -1.942 1.384 1.00 98.38 94 SER A O 1
ATOM 752 N N . ILE A 1 95 ? -1.300 -1.427 -0.809 1.00 98.12 95 ILE A N 1
ATOM 753 C CA . ILE A 1 95 ? -2.726 -1.134 -0.995 1.00 98.12 95 ILE A CA 1
ATOM 754 C C . ILE A 1 95 ? -3.222 -1.811 -2.266 1.00 98.12 95 ILE A C 1
ATOM 756 O O . ILE A 1 95 ? -2.672 -1.603 -3.348 1.00 98.12 95 ILE A O 1
ATOM 760 N N . TYR A 1 96 ? -4.317 -2.557 -2.146 1.00 98.31 96 TYR A N 1
ATOM 761 C CA . TYR A 1 96 ? -4.971 -3.208 -3.274 1.00 98.31 96 TYR A CA 1
ATOM 762 C C . TYR A 1 96 ? -6.469 -2.928 -3.239 1.00 98.31 96 TYR A C 1
ATOM 764 O O . TYR A 1 96 ? -7.108 -2.992 -2.187 1.00 98.31 96 TYR A O 1
ATOM 772 N N . LEU A 1 97 ? -7.033 -2.604 -4.400 1.00 98.19 97 LEU A N 1
ATOM 773 C CA . LEU A 1 97 ? -8.444 -2.265 -4.558 1.00 98.19 97 LEU A CA 1
ATOM 774 C C . LEU A 1 97 ? -9.116 -3.266 -5.487 1.00 98.19 97 LEU A C 1
ATOM 776 O O . LEU A 1 97 ? -8.534 -3.666 -6.498 1.00 98.19 97 LEU A O 1
ATOM 780 N N . ALA A 1 98 ? -10.365 -3.602 -5.180 1.00 97.62 98 ALA A N 1
ATOM 781 C CA . ALA A 1 98 ? -11.222 -4.299 -6.122 1.00 97.62 98 ALA A CA 1
ATOM 782 C C . ALA A 1 98 ? -11.368 -3.456 -7.411 1.00 97.62 98 ALA A C 1
ATOM 784 O O . ALA A 1 98 ? -11.403 -2.222 -7.319 1.00 97.62 98 ALA A O 1
ATOM 785 N N . PRO A 1 99 ? -11.476 -4.068 -8.606 1.00 95.62 99 PRO A N 1
ATOM 786 C CA . PRO A 1 99 ? -11.511 -3.336 -9.879 1.00 95.62 99 PRO A CA 1
ATOM 787 C C . PRO A 1 99 ? -12.583 -2.245 -9.919 1.00 95.62 99 PRO A C 1
ATOM 789 O O . PRO A 1 99 ? -12.319 -1.110 -10.306 1.00 95.62 99 PRO A O 1
ATOM 792 N N . GLN A 1 100 ? -13.774 -2.565 -9.416 1.00 95.06 100 GLN A N 1
ATOM 793 C CA . GLN A 1 100 ? -14.906 -1.652 -9.342 1.00 95.06 100 GLN A CA 1
ATOM 794 C C . GLN A 1 100 ? -14.678 -0.467 -8.397 1.00 95.06 100 GLN A C 1
ATOM 796 O O . GLN A 1 100 ? -15.345 0.546 -8.550 1.00 95.06 100 GLN A O 1
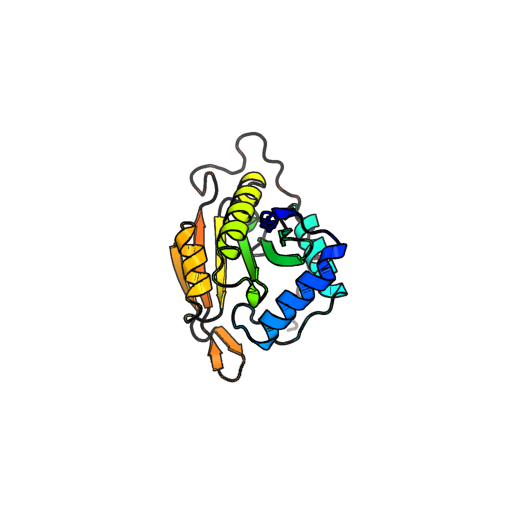ATOM 801 N N . ALA A 1 101 ? -13.758 -0.564 -7.432 1.00 95.38 101 ALA A N 1
ATOM 802 C CA . ALA A 1 101 ? -13.501 0.470 -6.427 1.00 95.38 101 ALA A CA 1
ATOM 803 C C . ALA A 1 101 ? -12.417 1.483 -6.848 1.00 95.38 101 ALA A C 1
ATOM 805 O O . ALA A 1 101 ? -12.180 2.476 -6.148 1.00 95.38 101 ALA A O 1
ATOM 806 N N . GLN A 1 102 ? -11.748 1.253 -7.981 1.00 93.25 102 GLN A N 1
ATOM 807 C CA . GLN A 1 102 ? -10.722 2.155 -8.499 1.00 93.25 102 GLN A CA 1
ATOM 808 C C . GLN A 1 102 ? -11.323 3.506 -8.915 1.00 93.25 102 GLN A C 1
ATOM 810 O O . GLN A 1 102 ? -12.473 3.600 -9.331 1.00 93.25 102 GLN A O 1
ATOM 815 N N . GLY A 1 103 ? -10.554 4.587 -8.753 1.00 92.31 103 GLY A N 1
ATOM 816 C CA . GLY A 1 103 ? -11.006 5.947 -9.080 1.00 92.31 103 GLY A CA 1
ATOM 817 C C . GLY A 1 103 ? -12.034 6.554 -8.112 1.00 92.31 103 GLY A C 1
ATOM 818 O O . GLY A 1 103 ? -12.330 7.737 -8.218 1.00 92.31 103 GLY A O 1
ATOM 819 N N . GLN A 1 104 ? -12.526 5.803 -7.120 1.00 94.44 104 GLN A N 1
ATOM 820 C CA . GLN A 1 104 ? -13.542 6.275 -6.163 1.00 94.44 104 GLN A CA 1
ATOM 821 C C . GLN A 1 104 ? -12.962 6.866 -4.863 1.00 94.44 104 GLN A C 1
ATOM 823 O O . GLN A 1 104 ? -13.677 7.065 -3.885 1.00 94.44 104 GLN A O 1
ATOM 828 N N . GLY A 1 105 ? -11.646 7.089 -4.801 1.00 95.62 105 GLY A N 1
ATOM 829 C CA . GLY A 1 105 ? -10.972 7.614 -3.607 1.00 95.62 105 GLY A CA 1
ATOM 830 C C . GLY A 1 105 ? -10.738 6.601 -2.475 1.00 95.62 105 GLY A C 1
ATOM 831 O O . GLY A 1 105 ? -10.121 6.964 -1.478 1.00 95.62 105 GLY A O 1
ATOM 832 N N . VAL A 1 106 ? -11.140 5.332 -2.630 1.00 97.62 106 VAL A N 1
ATOM 833 C CA . VAL A 1 106 ? -10.965 4.278 -1.606 1.00 97.62 106 VAL A CA 1
ATOM 834 C C . VAL A 1 106 ? -9.496 4.101 -1.210 1.00 97.62 106 VAL A C 1
ATOM 836 O O . VAL A 1 106 ? -9.182 4.081 -0.024 1.00 97.62 106 VAL A O 1
ATOM 839 N N . GLY A 1 107 ? -8.580 4.057 -2.185 1.00 97.62 107 GLY A N 1
ATOM 840 C CA . GLY A 1 107 ? -7.141 3.928 -1.916 1.00 97.62 107 GLY A CA 1
ATOM 841 C C . GLY A 1 107 ? -6.562 5.103 -1.126 1.00 97.62 107 GLY A C 1
ATOM 842 O O . GLY A 1 107 ? -5.719 4.897 -0.262 1.00 97.62 107 GLY A O 1
ATOM 843 N N . ARG A 1 108 ? -7.067 6.325 -1.354 1.00 98.06 108 ARG A N 1
ATOM 844 C CA . ARG A 1 108 ? -6.654 7.509 -0.585 1.00 98.06 108 ARG A CA 1
ATOM 845 C C . ARG A 1 108 ? -7.077 7.388 0.875 1.00 98.06 108 ARG A C 1
ATOM 847 O O . ARG A 1 108 ? -6.272 7.637 1.760 1.00 98.06 108 ARG A O 1
ATOM 854 N N . LEU A 1 109 ? -8.318 6.973 1.121 1.00 98.31 109 LEU A N 1
ATOM 855 C CA . LEU A 1 109 ? -8.828 6.809 2.481 1.00 98.31 109 LEU A CA 1
ATOM 856 C C . LEU A 1 109 ? -8.101 5.672 3.220 1.00 98.31 109 LEU A C 1
ATOM 858 O O . LEU A 1 109 ? -7.730 5.847 4.377 1.00 98.31 109 LEU A O 1
ATOM 862 N N . LEU A 1 110 ? -7.835 4.545 2.544 1.00 98.75 110 LEU A N 1
ATOM 863 C CA . LEU A 1 110 ? -7.037 3.445 3.099 1.00 98.75 110 LEU A CA 1
ATOM 864 C C . LEU A 1 110 ? -5.621 3.890 3.473 1.00 98.75 110 LEU A C 1
ATOM 866 O O . LEU A 1 110 ? -5.178 3.594 4.580 1.00 98.75 110 LEU A O 1
ATOM 870 N N . LEU A 1 111 ? -4.932 4.612 2.582 1.00 98.81 111 LEU A N 1
ATOM 871 C CA . LEU A 1 111 ? -3.579 5.104 2.844 1.00 98.81 111 LEU A CA 1
ATOM 872 C C . LEU A 1 111 ? -3.555 6.070 4.035 1.00 98.81 111 LEU A C 1
ATOM 874 O O . LEU A 1 111 ? -2.698 5.941 4.904 1.00 98.81 111 LEU A O 1
ATOM 878 N N . ALA A 1 112 ? -4.514 6.996 4.113 1.00 98.69 112 ALA A N 1
ATOM 879 C CA . ALA A 1 112 ? -4.617 7.937 5.226 1.00 98.69 112 ALA A CA 1
ATOM 880 C C . ALA A 1 112 ? -4.749 7.225 6.584 1.00 98.69 112 ALA A C 1
ATOM 882 O O . ALA A 1 112 ? -4.001 7.527 7.514 1.00 98.69 112 ALA A O 1
ATOM 883 N N . GLU A 1 113 ? -5.661 6.254 6.688 1.00 98.75 113 GLU A N 1
ATOM 884 C CA . GLU A 1 113 ? -5.861 5.489 7.925 1.00 98.75 113 GLU A CA 1
ATOM 885 C C . GLU A 1 113 ? -4.643 4.611 8.255 1.00 98.75 113 GLU A C 1
ATOM 887 O O . GLU A 1 113 ? -4.247 4.501 9.418 1.00 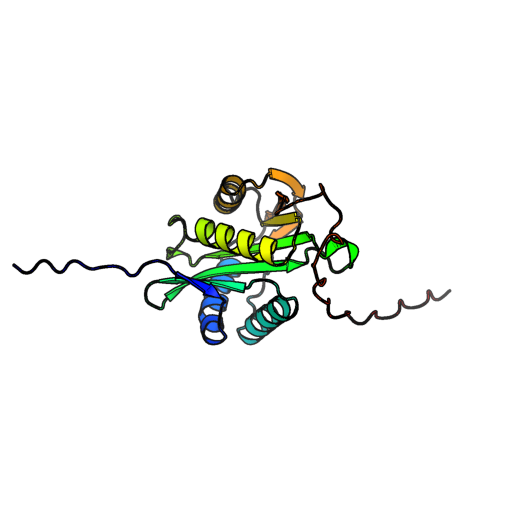98.75 113 GLU A O 1
ATOM 892 N N . LEU A 1 114 ? -4.016 4.001 7.244 1.00 98.81 114 LEU A N 1
ATOM 893 C CA . LEU A 1 114 ? -2.820 3.183 7.433 1.00 98.81 114 LEU A CA 1
ATOM 894 C C . LEU A 1 114 ? -1.663 4.010 8.005 1.00 98.81 114 LEU A C 1
ATOM 896 O O . LEU A 1 114 ? -1.029 3.592 8.973 1.00 98.81 114 LEU A O 1
ATOM 900 N N . ILE A 1 115 ? -1.428 5.196 7.444 1.00 98.75 115 ILE A N 1
ATOM 901 C CA . ILE A 1 115 ? -0.417 6.151 7.909 1.00 98.75 115 ILE A CA 1
ATOM 902 C C . ILE A 1 115 ? -0.652 6.516 9.371 1.00 98.75 115 ILE A C 1
ATOM 904 O O . ILE A 1 115 ? 0.265 6.375 10.179 1.00 98.75 115 ILE A O 1
ATOM 908 N N . ALA A 1 116 ? -1.880 6.908 9.726 1.00 98.38 116 ALA A N 1
ATOM 909 C CA . ALA A 1 116 ? -2.220 7.294 11.093 1.00 98.38 116 ALA A CA 1
ATOM 910 C C . ALA A 1 116 ? -1.957 6.153 12.094 1.00 98.38 116 ALA A C 1
ATOM 912 O O . ALA A 1 116 ? -1.415 6.372 13.180 1.00 98.38 116 ALA A O 1
ATOM 913 N N . ARG A 1 117 ? -2.280 4.908 11.722 1.00 98.19 117 ARG A N 1
ATOM 914 C CA . ARG A 1 117 ? -2.012 3.735 12.571 1.00 98.19 117 ARG A CA 1
ATOM 915 C C . ARG A 1 117 ? -0.530 3.398 12.672 1.00 98.19 117 ARG A C 1
ATOM 917 O O . ARG A 1 117 ? -0.082 3.014 13.748 1.00 98.19 117 ARG A O 1
ATOM 924 N N . CYS A 1 118 ? 0.233 3.547 11.594 1.00 97.81 118 CYS A N 1
ATOM 925 C CA . CYS A 1 118 ? 1.683 3.355 11.620 1.00 97.81 118 CYS A CA 1
ATOM 926 C C . CYS A 1 118 ? 2.383 4.415 12.482 1.00 97.81 118 CYS A C 1
ATOM 928 O O . CYS A 1 118 ? 3.277 4.071 13.254 1.00 97.81 118 CYS A O 1
ATOM 930 N N . GLU A 1 119 ? 1.950 5.676 12.409 1.00 96.44 119 GLU A N 1
ATOM 931 C CA . GLU A 1 119 ? 2.419 6.751 13.292 1.00 96.44 119 GLU A CA 1
ATOM 932 C C . GLU A 1 119 ? 2.138 6.425 14.762 1.00 96.44 119 GLU A C 1
ATOM 934 O O . GLU A 1 119 ? 3.044 6.493 15.595 1.00 96.44 119 GLU A O 1
ATOM 939 N N . ALA A 1 120 ? 0.915 5.986 15.075 1.00 95.06 120 ALA A N 1
ATOM 940 C CA . ALA A 1 120 ? 0.539 5.561 16.423 1.00 95.06 120 ALA A CA 1
ATOM 941 C C . ALA A 1 120 ? 1.330 4.330 16.910 1.00 95.06 120 ALA A C 1
ATOM 943 O O . ALA A 1 120 ? 1.612 4.212 18.100 1.00 95.06 120 ALA A O 1
ATOM 944 N N . ALA A 1 121 ? 1.730 3.437 15.999 1.00 92.75 121 ALA A N 1
ATOM 945 C CA . ALA A 1 121 ? 2.586 2.285 16.288 1.00 92.75 121 ALA A CA 1
ATOM 946 C C . ALA A 1 121 ? 4.084 2.641 16.414 1.00 92.75 121 ALA A C 1
ATOM 948 O O . ALA A 1 121 ? 4.914 1.761 16.646 1.00 92.75 121 ALA A O 1
ATOM 949 N N . GLY A 1 122 ? 4.451 3.919 16.269 1.00 93.19 122 GLY A N 1
ATOM 950 C CA . GLY A 1 122 ? 5.820 4.404 16.443 1.00 93.19 122 GLY A CA 1
ATOM 951 C C . GLY A 1 122 ? 6.707 4.300 15.200 1.00 93.19 122 GLY A C 1
ATOM 952 O O . GLY A 1 122 ? 7.925 4.462 15.313 1.00 93.19 122 GLY A O 1
ATOM 953 N N . ALA A 1 123 ? 6.139 4.053 14.015 1.00 96.31 123 ALA A N 1
ATOM 954 C CA . ALA A 1 123 ? 6.890 4.159 12.767 1.00 96.31 123 ALA A CA 1
ATOM 955 C C . ALA A 1 123 ? 7.342 5.613 12.524 1.00 96.31 123 ALA A C 1
ATOM 957 O O . ALA A 1 123 ? 6.680 6.573 12.920 1.00 96.31 123 ALA A O 1
ATOM 958 N N . ARG A 1 124 ? 8.501 5.773 11.879 1.00 97.44 124 ARG A N 1
ATOM 959 C CA . ARG A 1 124 ? 9.138 7.070 11.585 1.00 97.44 124 ARG A CA 1
ATOM 960 C C . ARG A 1 124 ? 9.241 7.361 10.096 1.00 97.44 124 ARG A C 1
ATOM 962 O O . ARG A 1 124 ? 9.302 8.519 9.702 1.00 97.44 124 ARG A O 1
ATOM 969 N N . GLN A 1 125 ? 9.286 6.319 9.277 1.00 98.19 125 GLN A N 1
ATOM 970 C CA . GLN A 1 125 ? 9.390 6.418 7.826 1.00 98.19 125 GLN A CA 1
ATOM 971 C C . GLN A 1 125 ? 8.495 5.357 7.195 1.00 98.19 125 GLN A C 1
ATOM 973 O O . GLN A 1 125 ? 8.388 4.246 7.721 1.00 98.19 125 GLN A O 1
ATOM 978 N N . MET A 1 126 ? 7.883 5.704 6.069 1.00 98.75 126 MET A N 1
ATOM 979 C CA . MET A 1 126 ? 7.100 4.796 5.241 1.00 98.75 126 MET A CA 1
ATOM 980 C C . MET A 1 126 ? 7.595 4.871 3.803 1.00 98.75 126 MET A C 1
ATOM 982 O O . MET A 1 126 ? 7.802 5.968 3.284 1.00 98.75 126 MET A O 1
ATOM 986 N N . ILE A 1 127 ? 7.788 3.716 3.172 1.00 98.75 127 ILE A N 1
ATOM 987 C CA . ILE A 1 127 ? 8.103 3.604 1.749 1.00 98.75 127 ILE A CA 1
ATOM 988 C C . ILE A 1 127 ? 6.956 2.930 1.005 1.00 98.75 127 ILE A C 1
ATOM 990 O O . ILE A 1 127 ? 6.370 1.966 1.493 1.00 98.75 127 ILE A O 1
ATOM 994 N N . ALA A 1 128 ? 6.705 3.409 -0.202 1.00 98.50 128 ALA A N 1
ATOM 995 C CA . ALA A 1 128 ? 5.896 2.737 -1.195 1.00 98.50 128 ALA A CA 1
ATOM 996 C C . ALA A 1 128 ? 6.817 2.183 -2.285 1.00 98.50 128 ALA A C 1
ATOM 998 O O . ALA A 1 128 ? 7.609 2.919 -2.887 1.00 98.50 128 ALA A O 1
ATOM 999 N N . VAL A 1 129 ? 6.712 0.878 -2.533 1.00 97.94 129 VAL A N 1
ATOM 1000 C CA . VAL A 1 129 ? 7.451 0.164 -3.580 1.00 97.94 129 VAL A CA 1
ATOM 1001 C C . VAL A 1 129 ? 6.479 -0.121 -4.720 1.00 97.94 129 VAL A C 1
ATOM 1003 O O . VAL A 1 129 ? 5.754 -1.111 -4.728 1.00 97.94 129 VAL A O 1
ATOM 1006 N N . ILE A 1 130 ? 6.409 0.800 -5.678 1.00 97.38 130 ILE A N 1
ATOM 1007 C CA . ILE A 1 130 ? 5.378 0.802 -6.715 1.00 97.38 130 ILE A CA 1
ATOM 1008 C C . ILE A 1 130 ? 5.915 0.119 -7.969 1.00 97.38 130 ILE A C 1
ATOM 1010 O O . ILE A 1 130 ? 6.833 0.615 -8.621 1.00 97.38 130 ILE A O 1
ATOM 1014 N N . GLY A 1 131 ? 5.311 -1.007 -8.335 1.00 95.75 131 GLY A N 1
ATOM 1015 C CA . GLY A 1 131 ? 5.625 -1.691 -9.582 1.00 95.75 131 GLY A CA 1
ATOM 1016 C C . GLY A 1 131 ? 5.071 -0.975 -10.819 1.00 95.75 131 GLY A C 1
ATOM 1017 O O . GLY A 1 131 ? 3.909 -0.558 -10.839 1.00 95.75 131 GLY A O 1
ATOM 1018 N N . ASP A 1 132 ? 5.903 -0.922 -11.861 1.00 93.62 132 ASP A N 1
ATOM 1019 C CA . ASP A 1 132 ? 5.715 -0.227 -13.140 1.00 93.62 132 ASP A CA 1
ATOM 1020 C C . ASP A 1 132 ? 5.662 1.307 -12.999 1.00 93.62 132 ASP A C 1
ATOM 1022 O O . ASP A 1 132 ? 4.776 1.876 -12.361 1.00 93.62 132 ASP A O 1
ATOM 1026 N N . SER A 1 133 ? 6.593 2.005 -13.658 1.00 94.12 133 SER A N 1
ATOM 1027 C CA . SER A 1 133 ? 6.642 3.473 -13.696 1.00 94.12 133 SER A CA 1
ATOM 1028 C C . SER A 1 133 ? 5.421 4.104 -14.383 1.00 94.12 133 SER A C 1
ATOM 1030 O O . SER A 1 133 ? 5.154 5.291 -14.197 1.00 94.12 133 SER A O 1
ATOM 1032 N N . GLN A 1 134 ? 4.629 3.310 -15.114 1.00 94.00 134 GLN A N 1
ATOM 1033 C CA . GLN A 1 134 ? 3.345 3.711 -15.695 1.00 94.00 134 GLN A CA 1
ATOM 1034 C C . GLN A 1 134 ? 2.157 3.580 -14.727 1.00 94.00 134 GLN A C 1
ATOM 1036 O O . GLN A 1 134 ? 1.027 3.905 -15.094 1.00 94.00 134 GLN A O 1
ATOM 1041 N N . ASN A 1 135 ? 2.366 3.139 -13.481 1.00 92.56 135 ASN A N 1
ATOM 1042 C CA . ASN A 1 135 ? 1.314 3.050 -12.466 1.00 92.56 135 ASN A CA 1
ATOM 1043 C C . ASN A 1 135 ? 0.981 4.428 -11.860 1.00 92.56 135 ASN A C 1
ATOM 1045 O O . ASN A 1 135 ? 1.159 4.692 -10.667 1.00 92.56 135 ASN A O 1
ATOM 1049 N N . LEU A 1 136 ? 0.471 5.326 -12.707 1.00 94.00 136 LEU A N 1
ATOM 1050 C CA . LEU A 1 136 ? 0.160 6.714 -12.356 1.00 94.00 136 LEU A CA 1
ATOM 1051 C C . LEU A 1 136 ? -0.902 6.821 -11.254 1.00 94.00 136 LEU A C 1
ATOM 1053 O O . LEU A 1 136 ? -0.884 7.773 -10.477 1.00 94.00 136 LEU A O 1
ATOM 1057 N N . GLY A 1 137 ? -1.805 5.838 -11.163 1.00 92.75 137 GLY A N 1
ATOM 1058 C CA . GLY A 1 137 ? -2.816 5.771 -10.109 1.00 92.75 137 GLY A CA 1
ATOM 1059 C C .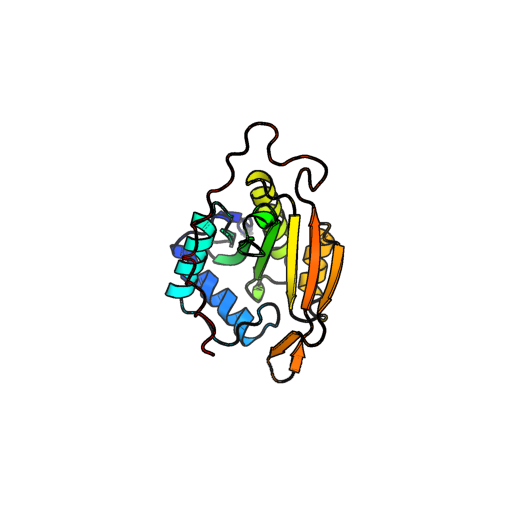 GLY A 1 137 ? -2.189 5.601 -8.726 1.00 92.75 137 GLY A C 1
ATOM 1060 O O . GLY A 1 137 ? -2.475 6.392 -7.828 1.00 92.75 137 GLY A O 1
ATOM 1061 N N . SER A 1 138 ? -1.293 4.620 -8.567 1.00 95.12 138 SER A N 1
ATOM 1062 C CA . SER A 1 138 ? -0.578 4.412 -7.304 1.00 95.12 138 SER A CA 1
ATOM 1063 C C . SER A 1 138 ? 0.310 5.611 -6.966 1.00 95.12 138 SER A C 1
ATOM 1065 O O . SER A 1 138 ? 0.207 6.158 -5.868 1.00 95.12 138 SER A O 1
ATOM 1067 N N . ILE A 1 139 ? 1.101 6.103 -7.926 1.00 97.62 139 ILE A N 1
ATOM 1068 C CA . ILE A 1 139 ? 1.973 7.275 -7.729 1.00 97.62 139 ILE A CA 1
ATOM 1069 C C . ILE A 1 139 ? 1.153 8.497 -7.284 1.00 97.62 139 ILE A C 1
ATOM 1071 O O . ILE A 1 139 ? 1.523 9.195 -6.342 1.00 97.62 139 ILE A O 1
ATOM 1075 N N . GLY A 1 140 ? 0.003 8.744 -7.917 1.00 97.31 140 GLY A N 1
ATOM 1076 C CA . GLY A 1 140 ? -0.888 9.848 -7.564 1.00 97.31 140 GLY A CA 1
ATOM 1077 C C . GLY A 1 140 ? -1.472 9.733 -6.152 1.00 97.31 140 GLY A C 1
ATOM 1078 O O . GLY A 1 140 ? -1.530 10.730 -5.430 1.00 97.31 140 GLY A O 1
ATOM 1079 N N . VAL A 1 141 ? -1.864 8.526 -5.727 1.00 97.56 141 VAL A N 1
ATOM 1080 C CA . VAL A 1 141 ? -2.362 8.278 -4.363 1.00 97.56 141 VAL A CA 1
ATOM 1081 C C . VAL A 1 141 ? -1.286 8.597 -3.323 1.00 97.56 141 VAL A C 1
ATOM 1083 O O . VAL A 1 141 ? -1.579 9.339 -2.380 1.00 97.56 141 VAL A O 1
ATOM 1086 N N . HIS A 1 142 ? -0.055 8.127 -3.530 1.00 98.69 142 HIS A N 1
ATOM 1087 C CA . HIS A 1 142 ? 1.071 8.380 -2.627 1.00 98.69 142 HIS A CA 1
ATOM 1088 C C . HIS A 1 142 ? 1.470 9.861 -2.606 1.00 98.69 142 HIS A C 1
ATOM 1090 O O . HIS A 1 142 ? 1.531 10.456 -1.528 1.00 98.69 142 HIS A O 1
ATOM 1096 N N . ARG A 1 143 ? 1.618 10.518 -3.769 1.00 98.38 143 ARG A N 1
ATOM 1097 C CA . ARG A 1 143 ? 1.887 11.972 -3.828 1.00 98.38 143 ARG A CA 1
ATOM 1098 C C . ARG A 1 143 ? 0.828 12.785 -3.088 1.00 98.38 143 ARG A C 1
ATOM 1100 O O . ARG A 1 143 ? 1.166 13.717 -2.366 1.00 98.38 143 ARG A O 1
ATOM 1107 N N . SER A 1 144 ? -0.451 12.413 -3.203 1.00 97.94 144 SER A N 1
ATOM 1108 C CA . SER A 1 144 ? -1.536 13.116 -2.498 1.00 97.94 144 SER A CA 1
ATOM 1109 C C . SER A 1 144 ? -1.469 13.004 -0.969 1.00 97.94 144 SER A C 1
ATOM 1111 O O . SER A 1 144 ? -2.139 13.768 -0.280 1.00 97.94 144 SER A O 1
ATOM 1113 N N . HIS A 1 145 ? -0.658 12.078 -0.448 1.00 98.44 145 HIS A N 1
ATOM 1114 C CA . HIS A 1 145 ? -0.384 11.902 0.975 1.00 98.44 145 HIS A CA 1
ATOM 1115 C C . HIS A 1 145 ? 1.023 12.360 1.363 1.00 98.44 145 HIS A C 1
ATOM 1117 O O . HIS A 1 145 ? 1.484 11.982 2.431 1.00 98.44 145 HIS A O 1
ATOM 1123 N N . GLY A 1 146 ? 1.701 13.170 0.546 1.00 98.19 146 GLY A N 1
ATOM 1124 C CA . GLY A 1 146 ? 3.006 13.738 0.893 1.00 98.19 146 GLY A CA 1
ATOM 1125 C C . GLY A 1 146 ? 4.169 12.754 0.786 1.00 98.19 146 GLY A C 1
ATOM 1126 O O . GLY A 1 146 ? 5.173 12.932 1.467 1.00 98.19 146 GLY A O 1
ATOM 1127 N N . PHE A 1 147 ? 4.034 11.707 -0.030 1.00 98.75 147 PHE A N 1
ATOM 1128 C CA . PHE A 1 147 ? 5.188 10.915 -0.440 1.00 98.75 147 PHE A CA 1
ATOM 1129 C C . PHE A 1 147 ? 5.967 11.640 -1.535 1.00 98.75 147 PHE A C 1
ATOM 1131 O O . PHE A 1 147 ? 5.381 12.183 -2.477 1.00 98.75 147 PHE A O 1
ATOM 1138 N N . GLU A 1 148 ? 7.286 11.568 -1.436 1.00 98.50 148 GLU A N 1
ATOM 1139 C CA . GLU A 1 148 ? 8.238 12.140 -2.381 1.00 98.50 148 GLU A CA 1
ATOM 1140 C C . GLU A 1 148 ? 8.959 11.026 -3.145 1.00 98.50 148 GLU A C 1
ATOM 1142 O O . GLU A 1 148 ? 9.162 9.929 -2.622 1.00 98.50 148 GLU A O 1
ATOM 1147 N N . ASP A 1 149 ? 9.339 11.295 -4.394 1.00 97.94 149 ASP A N 1
ATOM 1148 C CA . ASP A 1 149 ? 10.088 10.347 -5.220 1.00 97.94 149 ASP A CA 1
ATOM 1149 C C . ASP A 1 149 ? 11.526 10.205 -4.678 1.00 97.94 149 ASP A C 1
ATOM 1151 O O . ASP A 1 149 ? 12.260 11.190 -4.609 1.00 97.94 149 ASP A O 1
ATOM 1155 N N . VAL A 1 150 ? 11.950 8.984 -4.323 1.00 97.94 150 VAL A N 1
ATOM 1156 C CA . VAL A 1 150 ? 13.316 8.712 -3.817 1.00 97.94 150 VAL A CA 1
ATOM 1157 C C . VAL A 1 150 ? 14.181 7.908 -4.786 1.00 97.94 150 VAL A C 1
ATOM 1159 O O . VAL A 1 150 ? 15.402 7.864 -4.638 1.00 97.94 150 VAL A O 1
ATOM 1162 N N . GLY A 1 151 ? 13.584 7.285 -5.805 1.00 98.00 151 GLY A N 1
ATOM 1163 C CA . GLY A 1 151 ? 14.342 6.620 -6.861 1.00 98.00 151 GLY A CA 1
ATOM 1164 C C . GLY A 1 151 ? 13.507 5.731 -7.772 1.00 98.00 151 GLY A C 1
ATOM 1165 O O . GLY A 1 151 ? 12.336 5.462 -7.517 1.00 98.00 151 GLY A O 1
ATOM 1166 N N . VAL A 1 152 ? 14.142 5.249 -8.842 1.00 98.12 152 VAL A N 1
ATOM 1167 C CA . VAL A 1 152 ? 13.563 4.262 -9.762 1.00 98.12 152 VAL A CA 1
ATOM 1168 C C . VAL A 1 152 ? 14.579 3.156 -10.010 1.00 98.12 152 VAL A C 1
ATOM 1170 O O . VAL A 1 152 ? 15.685 3.414 -10.490 1.00 98.12 152 VAL A O 1
ATOM 1173 N N . MET A 1 153 ? 14.197 1.917 -9.712 1.00 97.94 153 MET A N 1
ATOM 1174 C CA . MET A 1 153 ? 14.949 0.732 -10.115 1.00 97.94 153 MET A CA 1
ATOM 1175 C C . MET A 1 153 ? 14.486 0.327 -11.513 1.00 97.94 153 MET A C 1
ATOM 1177 O O . MET A 1 153 ? 13.354 -0.125 -11.688 1.00 97.94 153 MET A O 1
ATOM 1181 N N . LYS A 1 154 ? 15.344 0.531 -12.515 1.00 97.81 154 LYS A N 1
ATOM 1182 C CA . LYS A 1 154 ? 15.015 0.239 -13.915 1.00 97.81 154 LYS A CA 1
ATOM 1183 C C . LYS A 1 154 ? 15.044 -1.258 -14.191 1.00 97.81 154 LYS A C 1
ATOM 1185 O O . LYS A 1 154 ? 15.979 -1.920 -13.748 1.00 97.81 154 LYS A O 1
ATOM 1190 N N . ALA A 1 155 ? 14.070 -1.755 -14.956 1.00 96.75 155 ALA A N 1
ATOM 1191 C CA . ALA A 1 155 ? 13.990 -3.164 -15.363 1.00 96.75 155 ALA A CA 1
ATOM 1192 C C . ALA A 1 155 ? 14.198 -4.150 -14.190 1.00 96.75 155 ALA A C 1
ATOM 1194 O O . ALA A 1 155 ? 14.933 -5.129 -14.295 1.00 96.75 155 ALA A O 1
ATOM 1195 N N . ALA A 1 156 ? 13.571 -3.862 -13.048 1.00 97.06 156 ALA A N 1
ATOM 1196 C CA . ALA A 1 156 ? 13.774 -4.584 -11.796 1.00 97.06 156 ALA A CA 1
ATOM 1197 C C . ALA A 1 156 ? 12.997 -5.908 -11.713 1.00 97.06 156 ALA A C 1
ATOM 1199 O O . ALA A 1 156 ? 13.354 -6.774 -10.918 1.00 97.06 156 ALA A O 1
ATOM 1200 N N . GLY A 1 157 ? 11.941 -6.077 -12.513 1.00 96.06 157 GLY A N 1
ATOM 1201 C CA . GLY A 1 157 ? 11.168 -7.318 -12.555 1.00 96.06 157 GLY A CA 1
ATOM 1202 C C . GLY A 1 157 ? 10.671 -7.664 -13.949 1.00 96.06 157 GLY A C 1
ATOM 1203 O O . GLY A 1 157 ? 10.512 -6.790 -14.797 1.00 96.06 157 GLY A O 1
ATOM 1204 N N . TRP A 1 158 ? 10.420 -8.950 -14.179 1.00 96.56 158 TRP A N 1
ATOM 1205 C CA . TRP A 1 158 ? 9.890 -9.476 -15.433 1.00 96.56 158 TRP A CA 1
ATOM 1206 C C . TRP A 1 158 ? 8.483 -10.029 -15.210 1.00 96.56 158 TRP A C 1
ATOM 1208 O O . TRP A 1 158 ? 8.307 -10.993 -14.466 1.00 96.56 158 TRP A O 1
ATOM 1218 N N . LYS A 1 159 ? 7.476 -9.426 -15.849 1.00 96.50 159 LYS A N 1
ATOM 1219 C CA . LYS A 1 159 ? 6.073 -9.859 -15.751 1.00 96.50 159 LYS A CA 1
ATOM 1220 C C . LYS A 1 159 ? 5.315 -9.486 -17.022 1.00 96.50 159 LYS A C 1
ATOM 1222 O O . LYS A 1 159 ? 5.602 -8.465 -17.642 1.00 96.50 159 LYS A O 1
ATOM 1227 N N . PHE A 1 160 ? 4.357 -10.321 -17.428 1.00 95.62 160 PHE A N 1
ATOM 1228 C CA . PHE A 1 160 ? 3.564 -10.129 -18.655 1.00 95.62 160 PHE A CA 1
ATOM 1229 C C . PHE A 1 160 ? 4.415 -9.921 -19.921 1.00 95.62 160 PHE A C 1
ATOM 1231 O O . PHE A 1 160 ? 4.075 -9.121 -20.789 1.00 95.62 160 PHE A O 1
ATOM 1238 N N . GLY A 1 161 ? 5.549 -10.625 -20.010 1.00 96.44 161 GLY A N 1
ATOM 1239 C CA . GLY A 1 161 ? 6.442 -10.563 -21.169 1.00 96.44 161 GLY A CA 1
ATOM 1240 C C . GLY A 1 161 ? 7.216 -9.249 -21.318 1.00 96.44 161 GLY A C 1
ATOM 1241 O O . GLY A 1 161 ? 7.727 -8.980 -22.403 1.00 96.44 161 GLY A O 1
ATOM 1242 N N . LYS A 1 162 ? 7.300 -8.424 -20.266 1.00 96.31 162 LYS A N 1
ATOM 1243 C CA . LYS A 1 162 ? 8.064 -7.173 -20.270 1.00 96.31 162 LYS A CA 1
ATOM 1244 C C . LYS A 1 162 ? 8.862 -6.972 -18.984 1.00 96.31 162 LYS A C 1
ATOM 1246 O O . LYS A 1 162 ? 8.482 -7.440 -17.910 1.00 96.31 162 LYS A O 1
ATOM 1251 N N . TRP A 1 163 ? 9.955 -6.224 -19.111 1.00 97.56 163 TRP A N 1
ATOM 1252 C CA . TRP A 1 163 ? 10.669 -5.656 -17.972 1.00 97.56 163 TRP A CA 1
ATOM 1253 C C . TRP A 1 163 ? 9.877 -4.483 -17.396 1.00 97.56 163 TRP A C 1
ATOM 1255 O O . TRP A 1 163 ? 9.377 -3.639 -18.140 1.00 97.56 163 TRP A O 1
ATOM 1265 N N . LEU A 1 164 ? 9.775 -4.441 -16.074 1.00 97.69 164 LEU A N 1
ATOM 1266 C CA . LEU A 1 164 ? 9.063 -3.426 -15.314 1.00 97.69 164 LEU A CA 1
ATOM 1267 C C . LEU A 1 164 ? 10.035 -2.684 -14.408 1.00 97.69 164 LEU A C 1
ATOM 1269 O O . LEU A 1 164 ? 10.868 -3.292 -13.732 1.00 97.69 164 LEU A O 1
ATO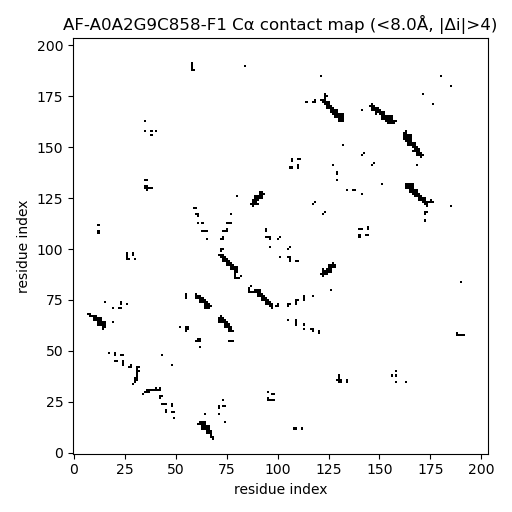M 1273 N N . ASP A 1 165 ? 9.887 -1.367 -14.370 1.00 97.38 165 ASP A N 1
ATOM 1274 C CA . ASP A 1 165 ? 10.549 -0.535 -13.376 1.00 97.38 165 ASP A CA 1
ATOM 1275 C C . ASP A 1 165 ? 9.857 -0.673 -12.016 1.00 97.38 165 ASP A C 1
ATOM 1277 O O . ASP A 1 165 ? 8.693 -1.068 -11.926 1.00 97.38 165 ASP A O 1
ATOM 1281 N N . VAL A 1 166 ? 10.561 -0.287 -10.958 1.00 98.06 166 VAL A N 1
ATOM 1282 C CA . VAL A 1 166 ? 9.982 -0.082 -9.629 1.00 98.06 166 VAL A CA 1
ATOM 1283 C C . VAL A 1 166 ? 10.267 1.346 -9.196 1.00 98.06 166 VAL A C 1
ATOM 1285 O O . VAL A 1 166 ? 11.425 1.757 -9.120 1.00 98.06 166 VAL A O 1
ATOM 1288 N N . VAL A 1 167 ? 9.209 2.097 -8.916 1.00 98.25 167 VAL A N 1
ATOM 1289 C CA . VAL A 1 167 ? 9.279 3.453 -8.374 1.00 98.25 167 VAL A CA 1
ATOM 1290 C C . VAL A 1 167 ? 9.279 3.365 -6.854 1.00 98.25 167 VAL A C 1
ATOM 1292 O O . VAL A 1 167 ? 8.441 2.689 -6.260 1.00 98.25 167 VAL A O 1
ATOM 1295 N N . LEU A 1 168 ? 10.231 4.045 -6.230 1.00 98.62 168 LEU A N 1
ATOM 1296 C CA . LEU A 1 168 ? 10.342 4.155 -4.786 1.00 98.62 168 LEU A CA 1
ATOM 1297 C C . LEU A 1 168 ? 9.893 5.552 -4.381 1.00 98.62 168 LEU A C 1
ATOM 1299 O O . LEU A 1 168 ? 10.461 6.548 -4.838 1.00 98.62 168 LEU A O 1
ATOM 1303 N N . MET A 1 169 ? 8.900 5.613 -3.502 1.00 98.75 169 MET A N 1
ATOM 1304 C CA . MET A 1 169 ? 8.452 6.859 -2.895 1.00 98.75 169 MET A CA 1
ATOM 1305 C C . MET A 1 169 ? 8.511 6.753 -1.378 1.00 98.75 169 MET A C 1
ATOM 1307 O O . MET A 1 169 ? 8.194 5.701 -0.834 1.00 98.75 169 MET A O 1
ATOM 1311 N N . GLN A 1 170 ? 8.884 7.823 -0.683 1.00 98.69 170 GLN A N 1
ATOM 1312 C CA . GLN A 1 170 ? 9.021 7.817 0.774 1.00 98.69 170 GLN A CA 1
ATOM 1313 C C . GLN A 1 170 ? 8.279 8.987 1.410 1.00 98.69 170 GLN A C 1
ATOM 1315 O O . GLN A 1 170 ? 8.214 10.079 0.851 1.00 98.69 170 GLN A O 1
ATOM 1320 N N . ARG A 1 171 ? 7.756 8.756 2.612 1.00 98.44 171 ARG A N 1
ATOM 1321 C CA . ARG A 1 171 ? 7.163 9.772 3.475 1.00 98.44 171 ARG A CA 1
ATOM 1322 C C . ARG A 1 171 ? 7.712 9.661 4.899 1.00 98.44 171 ARG A C 1
ATOM 1324 O O . ARG A 1 171 ? 7.810 8.564 5.454 1.00 98.44 171 ARG A O 1
ATOM 1331 N N . GLN A 1 172 ? 7.977 10.813 5.519 1.00 98.00 172 GLN A N 1
ATOM 1332 C CA . GLN A 1 172 ? 8.209 10.897 6.961 1.00 98.00 172 GLN A CA 1
ATOM 1333 C C . GLN A 1 172 ? 6.903 10.722 7.752 1.00 98.00 172 GLN A C 1
ATOM 1335 O O . GLN A 1 172 ? 5.851 11.244 7.371 1.00 98.00 172 GLN A O 1
ATOM 1340 N N . LEU A 1 173 ? 6.988 10.009 8.875 1.00 97.00 173 LEU A N 1
ATOM 1341 C CA . LEU A 1 173 ? 5.879 9.743 9.791 1.00 97.00 173 LEU A CA 1
ATOM 1342 C C . LEU A 1 173 ? 6.146 10.355 11.171 1.00 97.00 173 LEU A C 1
ATOM 1344 O O . LEU A 1 173 ? 7.234 10.182 11.734 1.00 97.00 173 LEU A O 1
ATOM 1348 N N . GLY A 1 174 ? 5.147 11.026 11.750 1.00 93.38 174 GLY A N 1
ATOM 1349 C CA . GLY A 1 174 ? 5.244 11.627 13.083 1.00 93.38 174 GLY A CA 1
ATOM 1350 C C . GLY A 1 174 ? 6.469 12.542 13.235 1.00 93.38 174 GLY A C 1
ATOM 1351 O O . GLY A 1 174 ? 6.616 13.517 12.510 1.00 93.38 174 GLY A O 1
ATOM 1352 N N . GLN A 1 175 ? 7.365 12.222 14.178 1.00 93.12 175 GLN A N 1
ATOM 1353 C CA . GLN A 1 175 ? 8.603 12.990 14.417 1.00 93.12 175 GLN A CA 1
ATOM 1354 C C . GLN A 1 175 ? 9.726 12.715 13.397 1.00 93.12 175 GLN A C 1
ATOM 1356 O O . GLN A 1 175 ? 10.791 13.322 13.496 1.00 93.12 175 GLN A O 1
ATOM 1361 N N . GLY A 1 176 ? 9.544 11.784 12.455 1.00 94.12 176 GLY A N 1
ATOM 1362 C CA . GLY A 1 176 ? 10.549 11.469 11.439 1.00 94.12 176 GLY A CA 1
ATOM 1363 C C . GLY A 1 176 ? 11.917 11.122 12.037 1.00 94.12 176 GLY A C 1
ATOM 1364 O O . GLY A 1 176 ? 12.034 10.256 12.907 1.00 94.12 176 GLY A O 1
ATOM 1365 N N . ASP A 1 177 ? 12.953 11.805 11.559 1.00 93.00 177 ASP A N 1
ATOM 1366 C CA . ASP A 1 177 ? 14.349 11.701 12.000 1.00 93.00 177 ASP A CA 1
ATOM 1367 C C . ASP A 1 177 ? 14.761 12.780 13.020 1.00 93.00 177 ASP A C 1
ATOM 1369 O O . ASP A 1 177 ? 15.900 12.799 13.484 1.00 93.00 177 ASP A O 1
ATOM 1373 N N . THR A 1 178 ? 13.835 13.654 13.422 1.00 92.62 178 THR A N 1
ATOM 1374 C CA . THR A 1 178 ? 14.130 14.828 14.263 1.00 92.62 178 THR A CA 1
ATOM 1375 C C . THR A 1 178 ? 14.348 14.500 15.743 1.00 92.62 178 THR A C 1
ATOM 1377 O O . THR A 1 178 ? 14.766 15.359 16.520 1.00 92.62 178 THR A O 1
ATOM 1380 N N . SER A 1 179 ? 14.071 13.261 16.167 1.00 90.81 179 SER A N 1
ATOM 1381 C CA . SER A 1 179 ? 14.225 12.828 17.558 1.00 90.81 179 SER A CA 1
ATOM 1382 C C . SER A 1 179 ? 14.630 11.360 17.682 1.00 90.81 179 SER A C 1
ATOM 1384 O O . SER A 1 179 ? 14.304 10.517 16.843 1.00 90.81 179 SER A O 1
ATOM 1386 N N . SER A 1 180 ? 15.313 11.032 18.784 1.00 87.12 180 SER A N 1
ATOM 1387 C CA . SER A 1 180 ? 15.585 9.639 19.136 1.00 87.12 180 SER A CA 1
ATOM 1388 C C . SER A 1 180 ? 14.271 8.890 19.411 1.00 87.12 180 SER A C 1
ATOM 1390 O O . SER A 1 180 ? 13.432 9.389 20.166 1.00 87.12 180 SER A O 1
ATOM 1392 N N . PRO A 1 181 ? 14.091 7.663 18.891 1.00 79.06 181 PRO A N 1
ATOM 1393 C CA . PRO A 1 181 ? 12.931 6.827 19.204 1.00 79.06 181 PRO A CA 1
ATOM 1394 C C . PRO A 1 181 ? 12.805 6.442 20.690 1.00 79.06 181 PRO A C 1
ATOM 1396 O O . PRO A 1 181 ? 11.767 5.937 21.098 1.00 79.06 181 PRO A O 1
ATOM 1399 N N . THR A 1 182 ? 13.851 6.655 21.495 1.00 67.62 182 THR A N 1
ATOM 1400 C CA . THR A 1 182 ? 13.929 6.237 22.908 1.00 67.62 182 THR A CA 1
ATOM 1401 C C . THR A 1 182 ? 13.373 7.290 23.889 1.00 67.62 182 THR A C 1
ATOM 1403 O O . THR A 1 182 ? 13.413 7.095 25.101 1.00 67.62 182 THR A O 1
ATOM 1406 N N . GLY A 1 183 ? 12.840 8.417 23.404 1.00 51.56 183 GLY A N 1
ATOM 1407 C CA . GLY A 1 183 ? 12.247 9.464 24.246 1.00 51.56 183 GLY A CA 1
ATOM 1408 C C . GLY A 1 183 ? 10.781 9.195 24.613 1.00 51.56 183 GLY A C 1
ATOM 1409 O O . GLY A 1 183 ? 9.921 9.273 23.747 1.00 51.56 183 GLY A O 1
ATOM 1410 N N . ALA A 1 184 ? 10.533 8.926 25.902 1.00 43.84 184 ALA A N 1
ATOM 1411 C CA . ALA A 1 184 ? 9.243 8.824 26.604 1.00 43.84 184 ALA A CA 1
ATOM 1412 C C . ALA A 1 184 ? 8.189 7.859 25.998 1.00 43.84 184 ALA A C 1
ATOM 1414 O O . ALA A 1 184 ? 7.386 8.211 25.141 1.00 43.84 184 ALA A O 1
ATOM 1415 N N . THR A 1 185 ? 8.126 6.642 26.558 1.00 41.38 185 THR A N 1
ATOM 1416 C CA . THR A 1 185 ? 7.020 5.655 26.449 1.00 41.38 185 THR A CA 1
ATOM 1417 C C . THR A 1 185 ? 6.789 4.924 25.116 1.00 41.38 185 THR A C 1
ATOM 1419 O O . THR A 1 185 ? 5.673 4.500 24.843 1.00 41.38 185 THR A O 1
ATOM 1422 N N . ALA A 1 186 ? 7.825 4.657 24.317 1.00 43.81 186 ALA A N 1
ATOM 1423 C CA . ALA A 1 186 ? 7.711 3.682 23.226 1.00 43.81 186 ALA A CA 1
ATOM 1424 C C . ALA A 1 186 ? 8.307 2.327 23.643 1.00 43.81 186 ALA A C 1
ATOM 1426 O O . ALA A 1 186 ? 9.517 2.111 23.555 1.00 43.81 186 ALA A O 1
ATOM 1427 N N . THR A 1 187 ? 7.462 1.394 24.089 1.00 41.50 187 THR A N 1
ATOM 1428 C CA . THR A 1 187 ? 7.826 -0.030 24.076 1.00 41.50 187 THR A CA 1
ATOM 1429 C C . THR A 1 187 ? 8.025 -0.415 22.615 1.00 41.50 187 THR A C 1
ATOM 1431 O O . THR A 1 187 ? 7.067 -0.444 21.846 1.00 41.50 187 THR A O 1
ATOM 1434 N N . ALA A 1 188 ? 9.275 -0.647 22.208 1.00 45.56 188 ALA A N 1
ATOM 1435 C CA . ALA A 1 188 ? 9.576 -1.109 20.859 1.00 45.56 188 ALA A CA 1
ATOM 1436 C C . ALA A 1 188 ? 8.766 -2.388 20.567 1.00 45.56 188 ALA A C 1
ATOM 1438 O O . ALA A 1 188 ? 8.756 -3.285 21.417 1.00 45.56 188 ALA A O 1
ATOM 1439 N N . PRO A 1 189 ? 8.101 -2.509 19.403 1.00 46.78 189 PRO A N 1
ATOM 1440 C CA . PRO A 1 189 ? 7.444 -3.755 19.042 1.00 46.78 189 PRO A CA 1
ATOM 1441 C C . PRO A 1 189 ? 8.512 -4.852 18.965 1.00 46.78 189 PRO A C 1
ATOM 1443 O O . PRO A 1 189 ? 9.511 -4.723 18.251 1.00 46.78 189 PRO A O 1
ATOM 1446 N N . ALA A 1 190 ? 8.336 -5.902 19.768 1.00 46.28 190 ALA A N 1
ATOM 1447 C CA . ALA A 1 190 ? 9.237 -7.042 19.788 1.00 46.28 190 ALA A CA 1
ATOM 1448 C C . ALA A 1 190 ? 9.158 -7.747 18.428 1.00 46.28 190 ALA A C 1
ATOM 1450 O O . ALA A 1 190 ? 8.128 -8.313 18.071 1.00 46.28 190 ALA A O 1
ATOM 1451 N N . GLN A 1 191 ? 10.237 -7.699 17.648 1.00 50.53 191 GLN A N 1
ATOM 1452 C CA . GLN A 1 191 ? 10.329 -8.503 16.436 1.00 50.53 191 GLN A CA 1
ATOM 1453 C C . GLN A 1 191 ? 10.567 -9.958 16.839 1.00 50.53 191 GLN A C 1
ATOM 1455 O O . GLN A 1 191 ? 11.499 -10.247 17.591 1.00 50.53 191 GLN A O 1
ATOM 1460 N N . ALA A 1 192 ? 9.751 -10.877 16.321 1.00 50.66 192 ALA A N 1
ATOM 1461 C CA . ALA A 1 192 ? 10.080 -12.293 16.358 1.00 50.66 192 ALA A CA 1
ATOM 1462 C C . ALA A 1 192 ? 11.417 -12.495 15.629 1.00 50.66 192 ALA A C 1
ATOM 1464 O O . ALA A 1 192 ? 11.545 -12.195 14.440 1.00 50.66 192 ALA A O 1
ATOM 1465 N N . THR A 1 193 ? 12.427 -12.958 16.360 1.00 38.56 193 THR A N 1
ATOM 1466 C CA . THR A 1 193 ? 13.736 -13.315 15.818 1.00 38.56 193 THR A CA 1
ATOM 1467 C C . THR A 1 193 ? 13.557 -14.427 14.789 1.00 38.56 193 THR A C 1
ATOM 1469 O O . THR A 1 193 ? 13.171 -15.539 15.149 1.00 38.56 193 THR A O 1
ATOM 1472 N N . ALA A 1 194 ? 13.835 -14.147 13.515 1.00 41.69 194 ALA A N 1
ATOM 1473 C CA . ALA A 1 194 ? 14.020 -15.210 12.536 1.00 41.69 194 ALA A CA 1
ATOM 1474 C C . ALA A 1 194 ? 15.218 -16.078 12.975 1.00 41.69 194 ALA A C 1
ATOM 1476 O O . ALA A 1 194 ? 16.213 -15.519 13.451 1.00 41.69 194 ALA A O 1
ATOM 1477 N N . PRO A 1 195 ? 15.155 -17.416 12.850 1.00 36.25 195 PRO A N 1
ATOM 1478 C CA . PRO A 1 195 ? 16.302 -18.259 13.143 1.00 36.25 195 PRO A CA 1
ATOM 1479 C C . PRO A 1 195 ? 17.448 -17.882 12.198 1.00 36.25 195 PRO A C 1
ATOM 1481 O O . PRO A 1 195 ? 17.307 -17.923 10.977 1.00 36.25 195 PRO A O 1
ATOM 1484 N N . VAL A 1 196 ? 18.580 -17.481 12.775 1.00 40.22 196 VAL A N 1
ATOM 1485 C CA . VAL A 1 196 ? 19.845 -17.357 12.049 1.00 40.22 196 VAL A CA 1
ATOM 1486 C C . VAL A 1 196 ? 20.286 -18.772 11.696 1.00 40.22 196 VAL A C 1
ATOM 1488 O O . VAL A 1 196 ? 20.722 -19.526 12.564 1.00 40.22 196 VAL A O 1
ATOM 1491 N N . THR A 1 197 ? 20.144 -19.152 10.429 1.00 39.97 197 THR A N 1
ATOM 1492 C CA . THR A 1 197 ? 20.835 -20.325 9.891 1.00 39.97 197 THR A CA 1
ATOM 1493 C C . THR A 1 197 ? 22.332 -20.002 9.877 1.00 39.97 197 THR A C 1
ATOM 1495 O O . THR A 1 197 ? 22.703 -18.971 9.310 1.00 39.97 197 THR A O 1
ATOM 1498 N N . PRO A 1 198 ? 23.200 -20.803 10.518 1.00 40.72 198 PRO A N 1
ATOM 1499 C CA . PRO A 1 198 ? 24.635 -20.565 10.468 1.00 40.72 198 PRO A CA 1
ATOM 1500 C C . PRO A 1 198 ? 25.146 -20.730 9.031 1.00 40.72 198 PRO A C 1
ATOM 1502 O O . PRO A 1 198 ? 24.768 -21.671 8.332 1.00 40.72 198 PRO A O 1
ATOM 1505 N N . ASP A 1 199 ? 25.989 -19.789 8.612 1.00 45.97 199 ASP A N 1
ATOM 1506 C CA . ASP A 1 199 ? 26.668 -19.777 7.314 1.00 45.97 199 ASP A CA 1
ATOM 1507 C C . ASP A 1 199 ? 27.510 -21.061 7.156 1.00 45.97 199 ASP A C 1
ATOM 1509 O O . ASP A 1 199 ? 28.230 -21.425 8.098 1.00 45.97 199 ASP A O 1
ATOM 1513 N N . PRO A 1 200 ? 27.453 -21.780 6.019 1.00 46.16 200 PRO A N 1
ATOM 1514 C CA . PRO A 1 200 ? 28.341 -22.908 5.798 1.00 46.16 200 PRO A CA 1
ATOM 1515 C C . PRO A 1 200 ? 29.786 -22.407 5.702 1.00 46.16 200 PRO A C 1
ATOM 1517 O O . PRO A 1 200 ? 30.127 -21.541 4.899 1.00 46.16 200 PRO A O 1
ATOM 1520 N N . THR A 1 201 ? 30.640 -22.974 6.552 1.00 50.03 201 THR A N 1
ATOM 1521 C CA . THR A 1 201 ? 32.091 -22.770 6.554 1.00 50.03 201 THR A CA 1
ATOM 1522 C C . THR A 1 201 ? 32.656 -22.972 5.140 1.00 50.03 201 THR A C 1
ATOM 1524 O O . THR A 1 201 ? 32.319 -23.980 4.513 1.00 50.03 201 THR A O 1
ATOM 1527 N N . PRO A 1 202 ? 33.515 -22.077 4.617 1.00 42.03 202 PRO A N 1
ATOM 1528 C CA . PRO A 1 202 ? 34.136 -22.299 3.319 1.00 42.03 202 PRO A CA 1
ATOM 1529 C C . PRO A 1 202 ? 35.062 -23.518 3.407 1.00 42.03 202 PRO A C 1
ATOM 1531 O O . PRO A 1 202 ? 35.994 -23.547 4.213 1.00 42.03 202 PRO A O 1
ATOM 1534 N N . ALA A 1 203 ? 34.773 -24.539 2.600 1.00 46.34 203 ALA A N 1
ATOM 1535 C CA . ALA A 1 203 ? 35.698 -25.633 2.347 1.00 46.34 203 ALA A CA 1
ATOM 1536 C C . ALA A 1 203 ? 36.869 -25.115 1.495 1.00 46.34 203 ALA A C 1
ATOM 1538 O O . ALA A 1 203 ? 36.665 -24.292 0.600 1.00 46.34 203 ALA A O 1
ATOM 1539 N N . ALA A 1 204 ? 38.069 -25.574 1.852 1.00 47.62 204 ALA A N 1
ATOM 1540 C CA . ALA A 1 204 ? 39.353 -25.252 1.234 1.00 47.62 204 ALA A CA 1
ATOM 1541 C C . ALA A 1 204 ? 39.435 -25.610 -0.257 1.00 47.62 204 ALA A C 1
ATOM 1543 O O . ALA A 1 204 ? 38.766 -26.585 -0.671 1.00 47.62 204 ALA A O 1
#

Foldseek 3Di:
DDDDPPDWFDKDKDADDLVCLVVALVQVQCCLPPHQQDQDVDRDDSVVSVVVSVLQVLLVWGWMFIDTPNHTFKIKTKDQPDDDPVRLLEIEIGITGDPVCQPVCSLLVNVVVNLVSSLVLNRFKYKYWGKAPPPVSVVVSCVVVVWDWPDKAWQPHDDPNDRIIITMTMDTHDCHPVDDSPPPDNPRRDDDDDDPDDDPDDDD

Nearest PDB structures (foldseek):
  5dwn-assembly2_C  TM=9.813E-01  e=8.029E-25  Brucella ovis ATCC 25840
  3dr8-assembly1_B  TM=9.406E-01  e=2.082E-19  unclassified
  3dr8-assembly1_A  TM=9.665E-01  e=1.892E-18  unclassified
  4mbu-assembly1_A  TM=9.766E-01  e=1.892E-18  Staphylococcus aureus subsp. aureus Mu50
  1yr0-assembly2_D  TM=9.838E-01  e=2.770E-17  Agrobacterium fabrum str. C58

pLDDT: mean 88.94, std 18.23, range [36.25, 98.88]

Mean predicted aligned error: 7.67 Å

InterPro domains:
  IPR000182 GNAT domain [PF00583] (52-147)
  IPR000182 GNAT domain [PS51186] (11-174)
  IPR016181 Acyl-CoA N-acyltransferase [SSF55729] (6-174)

Radius of gyration: 18.92 Å; Cα contacts (8 Å, |Δi|>4): 334; chains: 1; bounding box: 85×40×48 Å